Protein AF-A0A372RBM6-F1 (afdb_monomer)

pLDDT: mean 80.66, std 21.04, range [30.66, 98.31]

Radius of gyration: 21.5 Å; Cα contacts (8 Å, |Δi|>4): 228; chains: 1; bounding box: 54×56×63 Å

Sequence (285 aa):
MRPYILNCPTPSILSSFLPQLLKYMDEKLSKEWNDLIKNGVHISTLEEASAFEQSSLDINSNEFEEIFNEKVLRDLTRAYVDLLEPIFGSGASKNDELKEYMLNYMPITEYLLKSLCHLMTCKDSVSCIRTTQLCVRILPNLIKREALREFVGKELLSSALQALHDGYHKESHPVIISLITDIYIDLRPISTIPFETFANLLNMDYGKLQKFEVDLSQASELKIRKNIVKKFLEGITGVSKGEWFKINITGEQKSTKRTLAGNYIKPKIGVLDVDDPTGLVDLFD

Structure (mmCIF, N/CA/C/O backbone):
data_AF-A0A372RBM6-F1
#
_entry.id   AF-A0A372RBM6-F1
#
loop_
_atom_site.group_PDB
_atom_site.id
_atom_site.type_symbol
_atom_site.label_atom_id
_atom_site.label_alt_id
_atom_site.label_comp_id
_atom_site.label_asym_id
_atom_site.label_entity_id
_atom_site.label_seq_id
_atom_site.pdbx_PDB_ins_code
_atom_site.Cartn_x
_atom_site.Cartn_y
_atom_site.Cartn_z
_atom_site.occupancy
_atom_site.B_iso_or_equiv
_atom_site.auth_seq_id
_atom_site.auth_comp_id
_atom_site.auth_asym_id
_atom_site.auth_atom_id
_atom_site.pdbx_PDB_model_num
ATOM 1 N N . MET A 1 1 ? 10.593 2.717 -19.828 1.00 82.88 1 MET A N 1
ATOM 2 C CA . MET A 1 1 ? 9.858 1.613 -19.162 1.00 82.88 1 MET A CA 1
ATOM 3 C C . MET A 1 1 ? 8.347 1.758 -19.285 1.00 82.88 1 MET A C 1
ATOM 5 O O . MET A 1 1 ? 7.735 0.890 -19.887 1.00 82.88 1 MET A O 1
ATOM 9 N N . ARG A 1 2 ? 7.739 2.854 -18.808 1.00 86.75 2 ARG A N 1
ATOM 10 C CA . ARG A 1 2 ? 6.276 3.054 -18.857 1.00 86.75 2 ARG A CA 1
ATOM 11 C C . ARG A 1 2 ? 5.621 2.786 -20.232 1.00 86.75 2 ARG A C 1
ATOM 13 O O . ARG A 1 2 ? 4.684 1.997 -20.259 1.00 86.75 2 ARG A O 1
ATOM 20 N N . PRO A 1 3 ? 6.117 3.305 -21.377 1.00 88.38 3 PRO A N 1
ATOM 21 C CA . PRO A 1 3 ? 5.512 2.993 -22.679 1.00 88.38 3 PRO A CA 1
ATOM 22 C C . PRO A 1 3 ? 5.637 1.522 -23.091 1.00 88.38 3 PRO A C 1
ATOM 24 O O . PRO A 1 3 ? 4.771 1.026 -23.799 1.00 88.38 3 PRO A O 1
ATOM 27 N N . TYR A 1 4 ? 6.697 0.835 -22.656 1.00 88.31 4 TYR A N 1
ATOM 28 C CA . TYR A 1 4 ? 6.924 -0.579 -22.959 1.00 88.31 4 TYR A CA 1
ATOM 29 C C . TYR A 1 4 ? 5.935 -1.478 -22.207 1.00 88.31 4 TYR A C 1
ATOM 31 O O . TYR A 1 4 ? 5.384 -2.399 -22.792 1.00 88.31 4 TYR A O 1
ATOM 39 N N . ILE A 1 5 ? 5.668 -1.167 -20.934 1.00 89.62 5 ILE A N 1
ATOM 40 C CA . ILE A 1 5 ? 4.703 -1.907 -20.109 1.00 89.62 5 ILE A CA 1
ATOM 41 C C . ILE A 1 5 ? 3.268 -1.637 -20.582 1.00 89.62 5 ILE A C 1
ATOM 43 O O . ILE A 1 5 ? 2.517 -2.576 -20.815 1.00 89.62 5 ILE A O 1
ATOM 47 N N . LEU A 1 6 ? 2.898 -0.365 -20.773 1.00 88.44 6 LEU A N 1
ATOM 48 C CA . LEU A 1 6 ? 1.514 0.016 -21.088 1.00 88.44 6 LEU A CA 1
ATOM 49 C C . LEU A 1 6 ? 1.081 -0.303 -22.523 1.00 88.44 6 LEU A C 1
ATOM 51 O O . LEU A 1 6 ? -0.109 -0.428 -22.773 1.00 88.44 6 LEU A O 1
ATOM 55 N N . ASN A 1 7 ? 2.021 -0.414 -23.464 1.00 87.69 7 ASN A N 1
ATOM 56 C CA . ASN A 1 7 ? 1.717 -0.763 -24.857 1.00 87.69 7 ASN A CA 1
ATOM 57 C C . ASN A 1 7 ? 2.193 -2.179 -25.210 1.00 87.69 7 ASN A C 1
ATOM 59 O O . ASN A 1 7 ? 2.421 -2.478 -26.383 1.00 87.69 7 ASN A O 1
ATOM 63 N N . CYS A 1 8 ? 2.396 -3.040 -24.207 1.00 85.38 8 CYS A N 1
ATOM 64 C CA . CYS A 1 8 ? 2.789 -4.420 -24.444 1.00 85.38 8 CYS A CA 1
ATOM 65 C C . CYS A 1 8 ? 1.625 -5.174 -25.113 1.00 85.38 8 CYS A C 1
ATOM 67 O O . CYS A 1 8 ? 0.537 -5.211 -24.541 1.00 85.38 8 CYS A O 1
ATOM 69 N N . PRO A 1 9 ? 1.819 -5.787 -26.296 1.00 84.50 9 PRO A N 1
ATOM 70 C CA . PRO A 1 9 ? 0.735 -6.454 -27.019 1.00 84.50 9 PRO A CA 1
ATOM 71 C C . PRO A 1 9 ? 0.237 -7.723 -26.318 1.00 84.50 9 PRO A C 1
ATOM 73 O O . PRO A 1 9 ? -0.868 -8.177 -26.593 1.00 84.50 9 PRO A O 1
ATOM 76 N N . THR A 1 10 ? 1.048 -8.324 -25.442 1.00 88.19 10 THR A N 1
ATOM 77 C CA . THR A 1 10 ? 0.653 -9.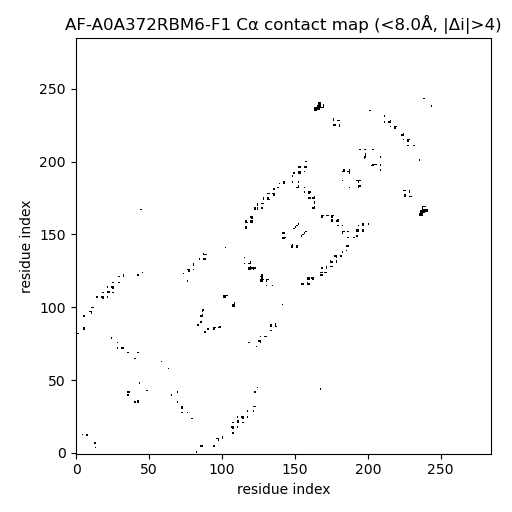489 -24.644 1.00 88.19 10 THR A CA 1
ATOM 78 C C . THR A 1 10 ? 1.354 -9.443 -23.285 1.00 88.19 10 THR A C 1
ATOM 80 O O . THR A 1 10 ? 2.588 -9.488 -23.249 1.00 88.19 10 THR A O 1
ATOM 83 N N . PRO A 1 11 ? 0.615 -9.408 -22.159 1.00 89.69 11 PRO A N 1
ATOM 84 C CA . PRO A 1 11 ? 1.209 -9.299 -20.823 1.00 89.69 11 PRO A CA 1
ATOM 85 C C . PRO A 1 11 ? 2.219 -10.401 -20.463 1.00 89.69 11 PRO A C 1
ATOM 87 O O . PRO A 1 11 ? 3.139 -10.159 -19.685 1.00 89.69 11 PRO A O 1
ATOM 90 N N . SER A 1 12 ? 2.116 -11.591 -21.067 1.00 90.06 12 SER A N 1
ATOM 91 C CA . SER A 1 12 ? 3.038 -12.713 -20.834 1.00 90.06 12 SER A CA 1
ATOM 92 C C . SER A 1 12 ? 4.495 -12.413 -21.202 1.00 90.06 12 SER A C 1
ATOM 94 O O . SER A 1 12 ? 5.406 -12.970 -20.588 1.00 90.06 12 SER A O 1
ATOM 96 N N . ILE A 1 13 ? 4.742 -11.483 -22.131 1.00 90.62 13 ILE A N 1
ATOM 97 C CA . ILE A 1 13 ? 6.097 -11.023 -22.487 1.00 90.62 13 ILE A CA 1
ATOM 98 C C . ILE A 1 13 ? 6.775 -10.359 -21.279 1.00 90.62 13 ILE A C 1
ATOM 100 O O . ILE A 1 13 ? 7.995 -10.393 -21.139 1.00 90.62 13 ILE A O 1
ATOM 104 N N . LEU A 1 14 ? 5.983 -9.799 -20.363 1.00 91.88 14 LEU A N 1
ATOM 105 C CA . LEU A 1 14 ? 6.473 -9.137 -19.163 1.00 91.88 14 LEU A CA 1
ATOM 106 C C . LEU A 1 14 ? 6.788 -10.115 -18.017 1.00 91.88 14 LEU A C 1
ATOM 108 O O . LEU A 1 14 ? 7.305 -9.677 -16.991 1.00 91.88 14 LEU A O 1
ATOM 112 N N . SER A 1 15 ? 6.518 -11.418 -18.175 1.00 91.44 15 SER A N 1
ATOM 113 C CA . SER A 1 15 ? 6.712 -12.459 -17.144 1.00 91.44 15 SER A CA 1
ATOM 114 C C . SER A 1 15 ? 8.122 -12.522 -16.557 1.00 91.44 15 SER A C 1
ATOM 116 O O . SER A 1 15 ? 8.267 -12.792 -15.369 1.00 91.44 15 SER A O 1
ATOM 118 N N . SER A 1 16 ? 9.155 -12.273 -17.364 1.00 90.00 16 SER A N 1
ATOM 119 C CA . SER A 1 16 ? 10.556 -12.287 -16.928 1.00 90.00 16 SER A CA 1
ATOM 120 C C . SER A 1 16 ? 11.058 -10.911 -16.489 1.00 90.00 16 SER A C 1
ATOM 122 O O . SER A 1 16 ? 11.958 -10.817 -15.658 1.00 90.00 16 SER A O 1
ATOM 124 N N . PHE A 1 17 ? 10.472 -9.842 -17.030 1.00 92.81 17 PHE A N 1
ATOM 125 C CA . PHE A 1 17 ? 10.921 -8.470 -16.810 1.00 92.81 17 PHE A CA 1
ATOM 126 C C . PHE A 1 17 ? 10.267 -7.816 -15.587 1.00 92.81 17 PHE A C 1
ATOM 128 O O . PHE A 1 17 ? 10.968 -7.254 -14.747 1.00 92.81 17 PHE A O 1
ATOM 135 N N . LEU A 1 18 ? 8.935 -7.884 -15.466 1.00 94.25 18 LEU A N 1
ATOM 136 C CA . LEU A 1 18 ? 8.200 -7.188 -14.404 1.00 94.25 18 LEU A CA 1
ATOM 137 C C . LEU A 1 18 ? 8.574 -7.660 -12.994 1.00 94.25 18 LEU A C 1
ATOM 139 O O . LEU A 1 18 ? 8.816 -6.782 -12.171 1.00 94.25 18 LEU A O 1
ATOM 143 N N . PRO A 1 19 ? 8.685 -8.971 -12.688 1.00 96.19 19 PRO A N 1
ATOM 144 C CA . PRO A 1 19 ? 9.119 -9.408 -11.360 1.00 96.19 19 PRO A CA 1
ATOM 145 C C . PRO A 1 19 ? 10.464 -8.807 -10.956 1.00 96.19 19 PRO A C 1
ATOM 147 O O . PRO A 1 19 ? 10.603 -8.291 -9.854 1.00 96.19 19 PRO A O 1
ATOM 150 N N . GLN A 1 20 ? 11.438 -8.821 -11.871 1.00 96.31 20 GLN A N 1
ATOM 151 C CA . GLN A 1 20 ? 12.784 -8.308 -11.610 1.00 96.31 20 GLN A CA 1
ATOM 152 C C . GLN A 1 20 ? 12.775 -6.794 -11.405 1.00 96.31 20 GLN A C 1
ATOM 154 O O . GLN A 1 20 ? 13.435 -6.292 -10.499 1.00 96.31 20 GLN A O 1
ATOM 159 N N . LEU A 1 21 ? 11.996 -6.067 -12.213 1.00 95.69 21 LEU A N 1
ATOM 160 C CA . LEU A 1 21 ? 11.839 -4.625 -12.060 1.00 95.69 21 LEU A CA 1
ATOM 161 C C . LEU A 1 21 ? 11.192 -4.272 -10.716 1.00 95.69 21 LEU A C 1
ATOM 163 O O . LEU A 1 21 ? 11.727 -3.434 -9.999 1.00 95.69 21 LEU A O 1
ATOM 167 N N . LEU A 1 22 ? 10.061 -4.897 -10.378 1.00 97.00 22 LEU A N 1
ATOM 168 C CA . LEU A 1 22 ? 9.335 -4.625 -9.134 1.00 97.00 22 LEU A CA 1
ATOM 169 C C . LEU A 1 22 ? 10.192 -4.970 -7.914 1.00 97.00 22 LEU A C 1
ATOM 171 O O . LEU A 1 22 ? 10.304 -4.153 -7.007 1.00 97.00 22 LEU A O 1
ATOM 175 N N . LYS A 1 23 ? 10.866 -6.128 -7.937 1.00 97.12 23 LYS A N 1
ATOM 176 C CA . LYS A 1 23 ? 11.815 -6.538 -6.898 1.00 97.12 23 LYS A CA 1
ATOM 177 C C . LYS A 1 23 ? 12.936 -5.518 -6.719 1.00 97.12 23 LYS A C 1
ATOM 179 O O . LYS A 1 23 ? 13.169 -5.053 -5.610 1.00 97.12 23 LYS A O 1
ATOM 184 N N . TYR A 1 24 ? 13.613 -5.151 -7.807 1.00 97.50 24 TYR A N 1
ATOM 185 C CA . TYR A 1 24 ? 14.721 -4.202 -7.752 1.00 97.50 24 TYR A CA 1
ATOM 186 C C . TYR A 1 24 ? 14.273 -2.840 -7.215 1.00 97.50 24 TYR A C 1
ATOM 188 O O . TYR A 1 24 ? 14.954 -2.255 -6.375 1.00 97.50 24 TYR A O 1
ATOM 196 N N . MET A 1 25 ? 13.128 -2.337 -7.686 1.00 97.50 25 MET A N 1
ATOM 197 C CA . MET A 1 25 ? 12.585 -1.058 -7.232 1.00 97.50 25 MET A CA 1
ATOM 198 C C . MET A 1 25 ? 12.199 -1.102 -5.752 1.00 97.50 25 MET A C 1
ATOM 200 O O . MET A 1 25 ? 12.532 -0.167 -5.029 1.00 97.50 25 MET A O 1
ATOM 204 N N . ASP A 1 26 ? 11.559 -2.182 -5.297 1.00 96.62 26 ASP A N 1
ATOM 205 C CA . ASP A 1 26 ? 11.226 -2.401 -3.887 1.00 96.62 26 ASP A CA 1
ATOM 206 C C . ASP A 1 26 ? 12.474 -2.374 -3.000 1.00 96.62 26 ASP A C 1
ATOM 208 O O . ASP A 1 26 ? 12.567 -1.578 -2.065 1.00 96.62 26 ASP A O 1
ATOM 212 N N . GLU A 1 27 ? 13.463 -3.209 -3.329 1.00 96.88 27 GLU A N 1
ATOM 213 C CA . GLU A 1 27 ? 14.700 -3.354 -2.563 1.00 96.88 27 GLU A CA 1
ATOM 214 C C . GLU A 1 27 ? 15.504 -2.051 -2.549 1.00 96.88 27 GLU A C 1
ATOM 216 O O . GLU A 1 27 ? 15.976 -1.624 -1.494 1.00 96.88 27 GLU A O 1
ATOM 221 N N . LYS A 1 28 ? 15.627 -1.384 -3.705 1.00 97.00 28 LYS A N 1
ATOM 222 C CA . LYS A 1 28 ? 16.357 -0.120 -3.827 1.00 97.00 28 LYS A CA 1
ATOM 223 C C . LYS A 1 28 ? 15.682 0.982 -3.019 1.00 97.00 28 LYS A C 1
ATOM 225 O O . LYS A 1 28 ? 16.351 1.606 -2.205 1.00 97.00 28 LYS A O 1
ATOM 230 N N . LEU A 1 29 ? 14.385 1.222 -3.216 1.00 96.50 29 LEU A N 1
ATOM 231 C CA . LEU A 1 29 ? 13.681 2.294 -2.507 1.00 96.50 29 LEU A CA 1
ATOM 232 C C . LEU A 1 29 ? 13.671 2.046 -1.000 1.00 96.50 29 LEU A C 1
ATOM 234 O O . LEU A 1 29 ? 13.975 2.959 -0.238 1.00 96.50 29 LEU A O 1
ATOM 238 N N . SER A 1 30 ? 13.388 0.815 -0.572 1.00 94.62 30 SER A N 1
ATOM 239 C CA . SER A 1 30 ? 13.378 0.455 0.848 1.00 94.62 30 SER A CA 1
ATOM 240 C C . SER A 1 30 ? 14.745 0.674 1.486 1.00 94.62 30 SER A C 1
ATOM 242 O O . SER A 1 30 ? 14.837 1.242 2.572 1.00 94.62 30 SER A O 1
ATOM 244 N N . LYS A 1 31 ? 15.822 0.268 0.802 1.00 95.25 31 LYS A N 1
ATOM 245 C CA . LYS A 1 31 ? 17.187 0.481 1.281 1.00 95.25 31 LYS A CA 1
ATOM 246 C C . LYS A 1 31 ? 17.512 1.968 1.421 1.00 95.25 31 LYS A C 1
ATOM 248 O O . LYS A 1 31 ? 17.908 2.385 2.500 1.00 95.25 31 LYS A O 1
ATOM 253 N N . GLU A 1 32 ? 17.315 2.759 0.370 1.00 93.94 32 GLU A N 1
ATOM 254 C CA . GLU A 1 32 ? 17.678 4.183 0.385 1.00 93.94 32 GLU A CA 1
ATOM 255 C C . GLU A 1 32 ? 16.854 4.973 1.415 1.00 93.94 32 GLU A C 1
ATOM 257 O O . GLU A 1 32 ? 17.407 5.790 2.146 1.00 93.94 32 GLU A O 1
ATOM 262 N N . TRP A 1 33 ? 15.552 4.688 1.551 1.00 93.06 33 TRP A N 1
ATOM 263 C CA . TRP A 1 33 ? 14.727 5.308 2.595 1.00 93.06 33 TRP A CA 1
ATOM 264 C C . TRP A 1 33 ? 15.200 4.928 4.002 1.00 93.06 33 TRP A C 1
ATOM 266 O O . TRP A 1 33 ? 15.271 5.792 4.875 1.00 93.06 33 TRP A O 1
ATOM 276 N N . ASN A 1 34 ? 15.5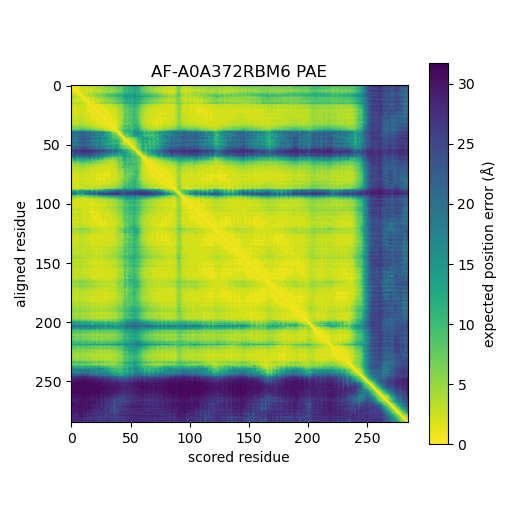58 3.661 4.226 1.00 90.69 34 ASN A N 1
ATOM 277 C CA . ASN A 1 34 ? 16.100 3.213 5.507 1.00 90.69 34 ASN A CA 1
ATOM 278 C C . ASN A 1 34 ? 17.459 3.851 5.814 1.00 90.69 34 ASN A C 1
ATOM 280 O O . ASN A 1 34 ? 17.702 4.221 6.961 1.00 90.69 34 ASN A O 1
ATOM 284 N N . ASP A 1 35 ? 18.325 4.000 4.813 1.00 89.12 35 ASP A N 1
ATOM 285 C CA . ASP A 1 35 ? 19.635 4.628 4.967 1.00 89.12 35 ASP A CA 1
ATOM 286 C C . ASP A 1 35 ? 19.482 6.120 5.316 1.00 89.12 35 ASP A C 1
ATOM 288 O O . ASP A 1 35 ? 20.125 6.586 6.257 1.00 89.12 35 ASP A O 1
ATOM 292 N N . LEU A 1 36 ? 18.555 6.851 4.677 1.00 85.12 36 LEU A N 1
ATOM 293 C CA . LEU A 1 36 ? 18.231 8.234 5.064 1.00 85.12 36 LEU A CA 1
ATOM 294 C C . LEU A 1 36 ? 17.731 8.328 6.514 1.00 85.12 36 LEU A C 1
ATOM 296 O O . LEU A 1 36 ? 18.195 9.178 7.275 1.00 85.12 36 LEU A O 1
ATOM 300 N N . ILE A 1 37 ? 16.822 7.435 6.925 1.00 82.75 37 ILE A N 1
ATOM 301 C CA . ILE A 1 37 ? 16.292 7.413 8.298 1.00 82.75 37 ILE A CA 1
ATOM 302 C C . ILE A 1 37 ? 17.411 7.125 9.312 1.00 82.75 37 ILE A C 1
ATOM 304 O O . ILE A 1 37 ? 17.505 7.811 10.331 1.00 82.75 37 ILE A O 1
ATOM 308 N N . LYS A 1 38 ? 18.269 6.130 9.044 1.00 81.56 38 LYS A N 1
ATOM 309 C CA . LYS A 1 38 ? 19.376 5.729 9.934 1.00 81.56 38 LYS A CA 1
ATOM 310 C C . LYS A 1 38 ? 20.446 6.803 10.065 1.00 81.56 38 LYS A C 1
ATOM 312 O O . LYS A 1 38 ? 20.959 7.014 11.160 1.00 81.56 38 LYS A O 1
ATOM 317 N N . ASN A 1 39 ? 20.752 7.490 8.971 1.00 77.12 39 ASN A N 1
ATOM 318 C CA . ASN A 1 39 ? 21.744 8.559 8.955 1.00 77.12 39 ASN A CA 1
ATOM 319 C C . ASN A 1 39 ? 21.249 9.831 9.663 1.00 77.12 39 ASN A C 1
ATOM 321 O O . ASN A 1 39 ? 22.009 10.784 9.804 1.00 77.12 39 ASN A O 1
ATOM 325 N N . GLY A 1 40 ? 19.997 9.845 10.142 1.00 63.09 40 GLY A N 1
ATOM 326 C CA . GLY A 1 40 ? 19.414 10.996 10.824 1.00 63.09 40 GLY A CA 1
ATOM 327 C C . GLY A 1 40 ? 19.221 12.188 9.895 1.00 63.09 40 GLY A C 1
ATOM 328 O O . GLY A 1 40 ? 19.091 13.307 10.393 1.00 63.09 40 GLY A O 1
ATOM 329 N N . VAL A 1 41 ? 19.200 11.933 8.579 1.00 60.38 41 VAL A N 1
ATOM 330 C CA . VAL A 1 41 ? 19.000 12.951 7.551 1.00 60.38 41 VAL A CA 1
ATOM 331 C C . VAL A 1 41 ? 17.725 13.703 7.872 1.00 60.38 41 VAL A C 1
ATOM 333 O O . VAL A 1 41 ? 16.721 13.095 8.273 1.00 60.38 41 VAL A O 1
ATOM 336 N N . HIS A 1 42 ? 17.764 15.027 7.752 1.00 64.56 42 HIS A N 1
ATOM 337 C CA . HIS A 1 42 ? 16.581 15.844 7.981 1.00 64.56 42 HIS A CA 1
ATOM 338 C C . HIS A 1 42 ? 15.566 15.568 6.871 1.00 64.56 42 HIS A C 1
ATOM 340 O O . HIS A 1 42 ? 15.527 16.265 5.867 1.00 64.56 42 HIS A O 1
ATOM 346 N N . ILE A 1 43 ? 14.745 14.529 7.057 1.00 61.78 43 ILE A N 1
ATOM 347 C CA . ILE A 1 43 ? 13.659 14.201 6.142 1.00 61.78 43 ILE A CA 1
ATOM 348 C C . ILE A 1 43 ? 12.685 15.362 6.182 1.00 61.78 43 ILE A C 1
ATOM 350 O O . ILE A 1 43 ? 11.890 15.494 7.121 1.00 61.78 43 ILE A O 1
ATOM 354 N N . SER A 1 44 ? 12.765 16.178 5.143 1.00 62.84 44 SER A N 1
ATOM 355 C CA . SER A 1 44 ? 11.995 17.396 5.051 1.00 62.84 44 SER A CA 1
ATOM 356 C C . SER A 1 44 ? 10.515 17.035 4.949 1.00 62.84 44 SER A C 1
ATOM 358 O O . SER A 1 44 ? 10.084 16.181 4.161 1.00 62.84 44 SER A O 1
ATOM 360 N N . THR A 1 45 ? 9.691 17.671 5.769 1.00 62.84 45 THR A N 1
ATOM 361 C CA . THR A 1 45 ? 8.264 17.772 5.470 1.00 62.84 45 THR A CA 1
ATOM 362 C C . THR A 1 45 ? 8.075 18.604 4.198 1.00 62.84 45 THR A C 1
ATOM 364 O O . THR A 1 45 ? 8.973 19.328 3.765 1.00 62.84 45 THR A O 1
ATOM 367 N N . LEU A 1 46 ? 6.907 18.500 3.559 1.00 56.00 46 LEU A N 1
ATOM 368 C CA . LEU A 1 46 ? 6.625 19.239 2.321 1.00 56.00 46 LEU A CA 1
ATOM 369 C C . LEU A 1 46 ? 6.808 20.761 2.501 1.00 56.00 46 LEU A C 1
ATOM 371 O O . LEU A 1 46 ? 7.285 21.442 1.595 1.00 56.00 46 LEU A O 1
ATOM 375 N N . GLU A 1 47 ? 6.479 21.267 3.690 1.00 57.62 47 GLU A N 1
ATOM 376 C CA . GLU A 1 47 ? 6.657 22.665 4.087 1.00 57.62 47 GLU A CA 1
ATOM 377 C C . GLU A 1 47 ? 8.146 23.038 4.199 1.00 57.62 47 GLU A C 1
ATOM 379 O O . GLU A 1 47 ? 8.574 24.034 3.613 1.00 57.62 47 GLU A O 1
ATOM 384 N N . GLU A 1 48 ? 8.954 22.208 4.868 1.00 63.12 48 GLU A N 1
ATOM 385 C CA . GLU A 1 48 ? 10.398 22.427 5.049 1.00 63.12 48 GLU A CA 1
ATOM 386 C C . GLU A 1 48 ? 11.156 22.402 3.713 1.00 63.12 48 GLU A C 1
ATOM 388 O O . GLU A 1 48 ? 11.969 23.290 3.456 1.00 63.12 48 GLU A O 1
ATOM 393 N N . ALA A 1 49 ? 10.824 21.466 2.817 1.00 59.03 49 ALA A N 1
ATOM 394 C CA . ALA A 1 49 ? 11.441 21.377 1.492 1.00 59.03 49 ALA A CA 1
ATOM 395 C C . ALA A 1 49 ? 11.181 22.638 0.644 1.00 59.03 49 ALA A C 1
ATOM 397 O O . ALA A 1 49 ? 12.076 23.127 -0.046 1.00 59.03 49 ALA A O 1
ATOM 398 N N . SER A 1 50 ? 9.966 23.195 0.722 1.00 54.72 50 SER A N 1
ATOM 399 C CA . SER A 1 50 ? 9.588 24.406 -0.021 1.00 54.72 50 SER A CA 1
ATOM 400 C C . SER A 1 50 ? 10.259 25.682 0.504 1.00 54.72 50 SER A C 1
ATOM 402 O O . SER A 1 50 ? 10.562 26.587 -0.274 1.00 54.72 50 SER A O 1
ATOM 404 N N . ALA A 1 51 ? 10.531 25.749 1.811 1.00 59.59 51 ALA A N 1
ATOM 405 C CA . ALA A 1 51 ? 11.257 26.856 2.426 1.00 59.59 51 ALA A CA 1
ATOM 406 C C . ALA A 1 51 ? 12.758 26.809 2.088 1.00 59.59 51 ALA A C 1
ATOM 408 O O . ALA A 1 51 ? 13.370 27.852 1.858 1.00 59.59 51 ALA A O 1
ATOM 409 N N . PHE A 1 52 ? 13.332 25.605 1.994 1.00 58.09 52 PHE A N 1
ATOM 410 C CA . PHE A 1 52 ? 14.752 25.392 1.696 1.00 58.09 52 PHE A CA 1
ATOM 411 C C . PHE A 1 52 ? 15.158 25.829 0.282 1.00 58.09 52 PHE A C 1
ATOM 413 O O . PHE A 1 52 ? 16.250 26.363 0.088 1.00 58.09 52 PHE A O 1
ATOM 420 N N . GLU A 1 53 ? 14.274 25.666 -0.710 1.00 56.69 53 GLU A N 1
ATOM 421 C CA . GLU A 1 53 ? 14.526 26.124 -2.087 1.00 56.69 53 GLU A CA 1
ATOM 422 C C . GLU A 1 53 ? 14.691 27.653 -2.189 1.00 56.69 53 GLU A C 1
ATOM 424 O O . GLU A 1 53 ? 15.289 28.144 -3.144 1.00 56.69 53 GLU A O 1
ATOM 429 N N . GLN A 1 54 ? 14.206 28.415 -1.201 1.00 57.12 54 GLN A N 1
ATOM 430 C CA . GLN A 1 54 ? 14.274 29.880 -1.190 1.00 57.12 54 GLN A CA 1
ATOM 431 C C . GLN A 1 54 ? 15.502 30.438 -0.448 1.00 57.12 54 GLN A C 1
ATOM 433 O O . GLN A 1 54 ? 15.833 31.609 -0.633 1.00 57.12 54 GLN A O 1
ATOM 438 N N . SER A 1 55 ? 16.197 29.635 0.367 1.00 57.88 55 SER A N 1
ATOM 439 C CA . SER A 1 55 ? 17.296 30.084 1.244 1.00 57.88 55 SER A CA 1
ATOM 440 C C . SER A 1 55 ? 18.690 29.612 0.804 1.00 57.88 55 SER A C 1
ATOM 442 O O . SER A 1 55 ? 19.605 29.536 1.621 1.00 57.88 55 SER A O 1
ATOM 444 N N . SER A 1 56 ? 18.873 29.292 -0.478 1.00 55.66 56 SER A N 1
ATOM 445 C CA . SER A 1 56 ? 20.009 28.532 -1.032 1.00 55.66 56 SER A CA 1
ATOM 446 C C . SER A 1 56 ? 21.391 29.221 -1.035 1.00 55.66 56 SER A C 1
ATOM 448 O O . SER A 1 56 ? 22.220 28.884 -1.879 1.00 55.66 56 SER A O 1
ATOM 450 N N . LEU A 1 57 ? 21.656 30.211 -0.176 1.00 55.00 57 LEU A N 1
ATOM 451 C CA . LEU A 1 57 ? 22.879 31.024 -0.255 1.00 55.00 57 LEU A CA 1
ATOM 452 C C . LEU A 1 57 ? 24.023 30.588 0.679 1.00 55.00 57 LEU A C 1
ATOM 454 O O . LEU A 1 57 ? 25.157 30.935 0.373 1.00 55.00 57 LEU A O 1
ATOM 458 N N . ASP A 1 58 ? 23.777 29.777 1.718 1.00 56.38 58 ASP A N 1
ATOM 459 C CA . ASP A 1 58 ? 24.799 29.430 2.734 1.00 56.38 58 ASP A CA 1
ATOM 460 C C . ASP A 1 58 ? 24.838 27.929 3.121 1.00 56.38 58 ASP A C 1
ATOM 462 O O . ASP A 1 58 ? 25.143 27.576 4.259 1.00 56.38 58 ASP A O 1
ATOM 466 N N . ILE A 1 59 ? 24.518 27.016 2.197 1.00 61.72 59 ILE A N 1
ATOM 467 C CA . ILE A 1 59 ? 24.539 25.564 2.471 1.00 61.72 59 ILE A CA 1
ATOM 468 C C . ILE A 1 59 ? 25.948 25.010 2.194 1.00 61.72 59 ILE A C 1
ATOM 470 O O . ILE A 1 59 ? 26.515 25.251 1.126 1.00 61.72 59 ILE A O 1
ATOM 474 N N . ASN A 1 60 ? 26.530 24.261 3.138 1.00 66.69 60 ASN A N 1
ATOM 475 C CA . ASN A 1 60 ? 27.801 23.566 2.896 1.00 66.69 60 ASN A CA 1
ATOM 476 C C . ASN A 1 60 ? 27.614 22.398 1.899 1.00 66.69 60 ASN A C 1
ATOM 478 O O . ASN A 1 60 ? 26.509 21.896 1.703 1.00 66.69 60 ASN A O 1
ATOM 482 N N . SER A 1 61 ? 28.689 21.950 1.241 1.00 69.94 61 SER A N 1
ATOM 483 C CA . SER A 1 61 ? 28.598 20.948 0.160 1.00 69.94 61 SER A CA 1
ATOM 484 C C . SER A 1 61 ? 27.922 19.639 0.577 1.00 69.94 61 SER A C 1
ATOM 486 O O . SER A 1 61 ? 27.271 19.008 -0.250 1.00 69.94 61 SER A O 1
ATOM 488 N N . ASN A 1 62 ? 28.059 19.251 1.847 1.00 69.81 62 ASN A N 1
ATOM 489 C CA . ASN A 1 62 ? 27.563 17.978 2.360 1.00 69.81 62 ASN A CA 1
ATOM 490 C C . ASN A 1 62 ? 26.055 18.037 2.653 1.00 69.81 62 ASN A C 1
ATOM 492 O O . ASN A 1 62 ? 25.330 17.119 2.283 1.00 69.81 62 ASN A O 1
ATOM 496 N N . GLU A 1 63 ? 25.565 19.129 3.246 1.00 69.88 63 GLU A N 1
ATOM 497 C CA . GLU A 1 63 ? 24.127 19.363 3.455 1.00 69.88 63 GLU A CA 1
ATOM 498 C C . GLU A 1 63 ? 23.381 19.493 2.120 1.00 69.88 63 GLU A C 1
ATOM 500 O O . GLU A 1 63 ? 22.273 18.983 1.963 1.00 69.88 63 GLU A O 1
ATOM 505 N N . PHE A 1 64 ? 24.006 20.126 1.122 1.00 75.69 64 PHE A N 1
ATOM 506 C CA . PHE A 1 64 ? 23.433 20.207 -0.221 1.00 75.69 64 PHE A CA 1
ATOM 507 C C . PHE A 1 64 ? 23.308 18.824 -0.875 1.00 75.69 64 PHE A C 1
ATOM 509 O O . PHE A 1 64 ? 22.282 18.526 -1.486 1.00 75.69 64 PHE A O 1
ATOM 516 N N . GLU A 1 65 ? 24.329 17.974 -0.744 1.00 78.69 65 GLU A N 1
ATOM 517 C CA . GLU A 1 65 ? 24.312 16.608 -1.274 1.00 78.69 65 GLU A CA 1
ATOM 518 C C . GLU A 1 65 ? 23.229 15.749 -0.603 1.00 78.69 65 GLU A C 1
ATOM 520 O O . GLU A 1 65 ? 22.513 15.017 -1.286 1.00 78.69 65 GLU A O 1
ATOM 525 N N . GLU A 1 66 ? 23.042 15.886 0.711 1.00 80.25 66 GLU A N 1
ATOM 526 C CA . GLU A 1 66 ? 21.989 15.203 1.470 1.00 80.25 66 GLU A CA 1
ATOM 527 C C . GLU A 1 66 ? 20.582 15.585 0.982 1.00 80.25 66 GLU A C 1
ATOM 529 O O . GLU A 1 66 ? 19.785 14.711 0.629 1.00 80.25 66 GLU A O 1
ATOM 534 N N . ILE A 1 67 ? 20.303 16.888 0.877 1.00 80.19 67 ILE A N 1
ATOM 535 C CA . ILE A 1 67 ? 19.016 17.411 0.394 1.00 80.19 67 ILE A CA 1
ATOM 536 C C . ILE A 1 67 ? 18.772 16.996 -1.060 1.00 80.19 67 ILE A C 1
ATOM 538 O O . ILE A 1 67 ? 17.659 16.617 -1.440 1.00 80.19 67 ILE A O 1
ATOM 542 N N . PHE A 1 68 ? 19.812 17.053 -1.893 1.00 83.31 68 PHE A N 1
ATOM 543 C CA . PHE A 1 68 ? 19.729 16.628 -3.284 1.00 83.31 68 PHE A CA 1
ATOM 544 C C . PHE A 1 68 ? 19.392 15.136 -3.393 1.00 83.31 68 PHE A C 1
ATOM 546 O O . PHE A 1 68 ? 18.481 14.767 -4.137 1.00 83.31 68 PHE A O 1
ATOM 553 N N . ASN A 1 69 ? 20.068 14.283 -2.619 1.00 86.31 69 ASN A N 1
ATOM 554 C CA . ASN A 1 69 ? 19.821 12.843 -2.597 1.00 86.31 69 ASN A CA 1
ATOM 555 C C . ASN A 1 69 ? 18.404 12.514 -2.107 1.00 86.31 69 ASN A C 1
ATOM 557 O O . ASN A 1 69 ? 17.726 11.684 -2.717 1.00 86.31 69 ASN A O 1
ATOM 561 N N . GLU A 1 70 ? 17.916 13.202 -1.069 1.00 87.88 70 GLU A N 1
ATOM 562 C CA . GLU A 1 70 ? 16.531 13.070 -0.607 1.00 87.88 70 GLU A CA 1
ATOM 563 C C . GLU A 1 70 ? 15.538 13.423 -1.727 1.00 87.88 70 GLU A C 1
ATOM 565 O O . GLU A 1 70 ? 14.604 12.664 -2.003 1.00 87.88 70 GLU A O 1
ATOM 570 N N . LYS A 1 71 ? 15.749 14.550 -2.418 1.00 87.75 71 LYS A N 1
ATOM 571 C CA . LYS A 1 71 ? 14.884 14.986 -3.522 1.00 87.75 71 LYS A CA 1
ATOM 572 C C . LYS A 1 71 ? 14.856 13.966 -4.659 1.00 87.75 71 LYS A C 1
ATOM 574 O O . LYS A 1 71 ? 13.775 13.586 -5.109 1.00 87.75 71 LYS A O 1
ATOM 579 N N . VAL A 1 72 ? 16.022 13.477 -5.081 1.00 91.50 72 VAL A N 1
ATOM 580 C CA . VAL A 1 72 ? 16.131 12.443 -6.121 1.00 91.50 72 VAL A CA 1
ATOM 581 C C . VAL A 1 72 ? 15.404 11.164 -5.700 1.00 91.50 72 VAL A C 1
ATOM 583 O O . VAL A 1 72 ? 14.697 10.566 -6.515 1.00 91.50 72 VAL A O 1
ATOM 586 N N . LEU A 1 73 ? 15.511 10.759 -4.430 1.00 93.88 73 LEU A N 1
ATOM 587 C CA . LEU A 1 73 ? 14.798 9.590 -3.918 1.00 93.88 73 LEU A CA 1
ATOM 588 C C . LEU A 1 73 ? 13.277 9.789 -3.935 1.00 93.88 73 LEU A C 1
ATOM 590 O O . LEU A 1 73 ? 12.545 8.881 -4.341 1.00 93.88 73 LEU A O 1
ATOM 594 N N . ARG A 1 74 ? 12.782 10.970 -3.546 1.00 93.50 74 ARG A N 1
ATOM 595 C CA . ARG A 1 74 ? 11.352 11.313 -3.631 1.00 93.50 74 ARG A CA 1
ATOM 596 C C . ARG A 1 74 ? 10.853 11.260 -5.067 1.00 93.50 74 ARG A C 1
ATOM 598 O O . ARG A 1 74 ? 9.818 10.650 -5.325 1.00 93.50 74 ARG A O 1
ATOM 605 N N . ASP A 1 75 ? 11.593 11.848 -6.001 1.00 94.38 75 ASP A N 1
ATOM 606 C CA . ASP A 1 75 ? 11.221 11.860 -7.415 1.00 94.38 75 ASP A CA 1
ATOM 607 C C . ASP A 1 75 ? 11.207 10.444 -8.004 1.00 94.38 75 ASP A C 1
ATOM 609 O O . ASP A 1 75 ? 10.265 10.083 -8.712 1.00 94.38 75 ASP A O 1
ATOM 613 N N . LEU A 1 76 ? 12.178 9.597 -7.644 1.00 96.31 76 LEU A N 1
ATOM 614 C CA . LEU A 1 76 ? 12.187 8.188 -8.039 1.00 96.31 76 LEU A CA 1
ATOM 615 C C . LEU A 1 76 ? 11.000 7.414 -7.444 1.00 96.31 76 LEU A C 1
ATOM 617 O O . LEU A 1 76 ? 10.350 6.646 -8.155 1.00 96.31 76 LEU A O 1
ATOM 621 N N . THR A 1 77 ? 10.696 7.638 -6.163 1.00 96.75 77 THR A N 1
ATOM 622 C CA . THR A 1 77 ? 9.554 7.019 -5.468 1.00 96.75 77 THR A CA 1
ATOM 623 C C . THR A 1 77 ? 8.244 7.386 -6.170 1.00 96.75 77 THR A C 1
ATOM 625 O O . THR A 1 77 ? 7.445 6.514 -6.515 1.00 96.75 77 THR A O 1
ATOM 628 N N . ARG A 1 78 ? 8.054 8.672 -6.482 1.00 96.12 78 ARG A N 1
ATOM 629 C CA . ARG A 1 78 ? 6.864 9.177 -7.179 1.00 96.12 78 ARG A CA 1
ATOM 630 C C . ARG A 1 78 ? 6.768 8.641 -8.602 1.00 96.12 78 ARG A C 1
ATOM 632 O O . ARG A 1 78 ? 5.696 8.189 -8.993 1.00 96.12 78 ARG A O 1
ATOM 639 N N . ALA A 1 79 ? 7.881 8.598 -9.336 1.00 95.75 79 ALA A N 1
ATOM 640 C CA . ALA A 1 79 ? 7.936 8.025 -10.679 1.00 95.75 79 ALA A CA 1
ATOM 641 C C . ALA A 1 79 ? 7.594 6.524 -10.692 1.00 95.75 79 ALA A C 1
ATOM 643 O O . ALA A 1 79 ? 7.017 6.024 -11.663 1.00 95.75 79 ALA A O 1
ATOM 644 N N . TYR A 1 80 ? 7.922 5.798 -9.619 1.00 96.44 80 TYR A N 1
ATOM 645 C CA . TYR A 1 80 ? 7.527 4.403 -9.462 1.00 96.44 80 TYR A CA 1
ATOM 646 C C . TYR A 1 80 ? 6.019 4.265 -9.216 1.00 96.44 80 TYR A C 1
ATOM 648 O O . TYR A 1 80 ? 5.362 3.467 -9.882 1.00 96.44 80 TYR A O 1
ATOM 656 N N . VAL A 1 81 ? 5.428 5.106 -8.364 1.00 95.50 81 VAL A N 1
ATOM 657 C CA . VAL A 1 81 ? 3.964 5.160 -8.192 1.00 95.50 81 VAL A CA 1
ATOM 658 C C . VAL A 1 81 ? 3.261 5.549 -9.505 1.00 95.50 81 VAL A C 1
ATOM 660 O O . VAL A 1 81 ? 2.277 4.918 -9.897 1.00 95.50 81 VAL A O 1
ATOM 663 N N . ASP A 1 82 ? 3.809 6.518 -10.247 1.00 93.31 82 ASP A N 1
ATOM 664 C CA . ASP A 1 82 ? 3.335 6.952 -11.572 1.00 93.31 82 ASP A CA 1
ATOM 665 C C . ASP A 1 82 ? 3.351 5.838 -12.627 1.00 93.31 82 ASP A C 1
ATOM 667 O O . ASP A 1 82 ? 2.621 5.907 -13.623 1.00 93.31 82 ASP A O 1
ATOM 671 N N . LEU A 1 83 ? 4.207 4.827 -12.458 1.00 93.31 83 LEU A N 1
ATOM 672 C CA . LEU A 1 83 ? 4.233 3.653 -13.323 1.00 93.31 83 LEU A CA 1
ATOM 673 C C . LEU A 1 83 ? 3.039 2.730 -13.052 1.00 93.31 83 LEU A C 1
ATOM 675 O O . LEU A 1 83 ? 2.500 2.153 -13.997 1.00 93.31 83 LEU A O 1
ATOM 679 N N . LEU A 1 84 ? 2.631 2.599 -11.787 1.00 93.38 84 LEU A N 1
ATOM 680 C CA . LEU A 1 84 ? 1.564 1.695 -11.351 1.00 93.38 84 LEU A CA 1
ATOM 681 C C . LEU A 1 84 ? 0.166 2.291 -11.571 1.00 93.38 84 LEU A C 1
ATOM 683 O O . LEU A 1 84 ? -0.777 1.568 -11.899 1.00 93.38 84 LEU A O 1
ATOM 687 N N . GLU A 1 85 ? 0.019 3.609 -11.435 1.00 90.88 85 GLU A N 1
ATOM 688 C CA . GLU A 1 85 ? -1.278 4.282 -11.552 1.00 90.88 85 GLU A CA 1
ATOM 689 C C . GLU A 1 85 ? -2.035 4.026 -12.865 1.00 90.88 85 GLU A C 1
ATOM 691 O O . GLU A 1 85 ? -3.235 3.778 -12.798 1.00 90.88 85 GLU A O 1
ATOM 696 N N . PRO A 1 86 ? -1.419 4.038 -14.058 1.00 89.50 86 PRO A N 1
ATOM 697 C CA . PRO A 1 86 ? -2.147 3.775 -15.298 1.00 89.50 86 PRO A CA 1
ATOM 698 C C . PRO A 1 86 ? -2.633 2.328 -15.430 1.00 89.50 86 PRO A C 1
ATOM 700 O O . PRO A 1 86 ? -3.520 2.064 -16.236 1.00 89.50 86 PRO A O 1
ATOM 703 N N . ILE A 1 87 ? -2.039 1.393 -14.681 1.00 90.12 87 ILE A N 1
ATOM 704 C CA . ILE A 1 87 ? -2.391 -0.033 -14.705 1.00 90.12 87 ILE A CA 1
ATOM 705 C C . ILE A 1 87 ? -3.570 -0.298 -13.763 1.00 90.12 87 ILE A C 1
ATOM 707 O O . ILE A 1 87 ? -4.503 -1.017 -14.109 1.00 90.12 87 ILE A O 1
ATOM 711 N N . PHE A 1 88 ? -3.535 0.300 -12.571 1.00 89.00 88 PHE A N 1
ATOM 712 C CA . PHE A 1 88 ? -4.470 0.004 -11.481 1.00 89.00 88 PHE A CA 1
ATOM 713 C C . PHE A 1 88 ? -5.438 1.157 -11.146 1.00 89.00 88 PHE A C 1
ATOM 715 O O . PHE A 1 88 ? -6.282 1.030 -10.257 1.00 89.00 88 PHE A O 1
ATOM 722 N N . GLY A 1 89 ? -5.311 2.297 -11.823 1.00 77.38 89 GLY A N 1
ATOM 723 C CA . GLY A 1 89 ? -6.134 3.489 -11.638 1.00 77.38 89 GLY A CA 1
ATOM 724 C C . GLY A 1 89 ? -7.483 3.441 -12.356 1.00 77.38 89 GLY A C 1
ATOM 725 O O . GLY A 1 89 ? -7.819 2.497 -13.065 1.00 77.38 89 GLY A O 1
ATOM 726 N N . SER A 1 90 ? -8.273 4.498 -12.165 1.00 64.38 90 SER A N 1
ATOM 727 C CA . SER A 1 90 ? -9.607 4.636 -12.755 1.00 64.38 90 SER A CA 1
ATOM 728 C C . SER A 1 90 ? -9.514 5.259 -14.152 1.00 64.38 90 SER A C 1
ATOM 730 O O . SER A 1 90 ? -9.675 6.465 -14.316 1.00 64.38 90 SER A O 1
ATOM 732 N N . GLY A 1 91 ? -9.222 4.444 -15.163 1.00 55.28 91 GLY A N 1
ATOM 733 C CA . GLY A 1 91 ? -9.189 4.853 -16.567 1.00 55.28 91 GLY A CA 1
ATOM 734 C C . GLY A 1 91 ? -9.404 3.648 -17.482 1.00 55.28 91 GLY A C 1
ATOM 735 O O . GLY A 1 91 ? -8.986 2.555 -17.136 1.00 55.28 91 GLY A O 1
ATOM 736 N N . ALA A 1 92 ? -10.114 3.862 -18.596 1.00 50.44 92 ALA A N 1
ATOM 737 C CA . ALA A 1 92 ? -10.659 2.877 -19.542 1.00 50.44 92 ALA A CA 1
ATOM 738 C C . ALA A 1 92 ? -9.937 1.514 -19.663 1.00 50.44 92 ALA A C 1
ATOM 740 O O . ALA A 1 92 ? -8.712 1.458 -19.729 1.00 50.44 92 ALA A O 1
ATOM 741 N N . SER A 1 93 ? -10.757 0.471 -19.850 1.00 61.22 93 SER A N 1
ATOM 742 C CA . SER A 1 93 ? -10.531 -0.979 -20.062 1.00 61.22 93 SER A CA 1
ATOM 743 C C . SER A 1 93 ? -9.317 -1.481 -20.863 1.00 61.22 93 SER A C 1
ATOM 745 O O . SER A 1 93 ? -9.132 -2.687 -21.006 1.00 61.22 93 SER A O 1
ATOM 747 N N . LYS A 1 94 ? -8.466 -0.606 -21.403 1.00 68.50 94 LYS A N 1
ATOM 748 C CA . LYS A 1 94 ? -7.284 -0.985 -22.189 1.00 68.50 94 LYS A CA 1
ATOM 749 C C . LYS A 1 94 ? -6.255 -1.791 -21.397 1.00 68.50 94 LYS A C 1
ATOM 751 O O . LYS A 1 94 ? -5.558 -2.595 -21.999 1.00 68.50 94 LYS A O 1
ATOM 756 N N . ASN A 1 95 ? -6.168 -1.587 -20.082 1.00 81.56 95 ASN A N 1
ATOM 757 C CA . ASN A 1 95 ? -5.178 -2.259 -19.236 1.00 81.56 95 ASN A CA 1
ATOM 758 C C . ASN A 1 95 ? -5.777 -3.372 -18.367 1.00 81.56 95 ASN A C 1
ATOM 760 O O . ASN A 1 95 ? -5.059 -3.912 -17.530 1.00 81.56 95 ASN A O 1
ATOM 764 N N . ASP A 1 96 ? -7.051 -3.736 -18.553 1.00 87.06 96 ASP A N 1
ATOM 765 C CA . ASP A 1 96 ? -7.697 -4.768 -17.730 1.00 87.06 96 ASP A CA 1
ATOM 766 C C . ASP A 1 96 ? -6.988 -6.120 -17.873 1.00 87.06 96 ASP A C 1
ATOM 768 O O . ASP A 1 96 ? -6.746 -6.795 -16.877 1.00 87.06 96 ASP A O 1
ATOM 772 N N . GLU A 1 97 ? -6.559 -6.477 -19.088 1.00 89.44 97 GLU A N 1
ATOM 773 C CA . GLU A 1 97 ? -5.797 -7.707 -19.332 1.00 89.44 97 GLU A CA 1
ATOM 774 C C . GLU A 1 97 ? -4.442 -7.694 -18.609 1.00 89.44 97 GLU A C 1
ATOM 776 O O . GLU A 1 97 ? -4.073 -8.667 -17.953 1.00 89.44 97 GLU A O 1
ATOM 781 N N . LEU A 1 98 ? -3.717 -6.570 -18.668 1.00 91.81 98 LEU A N 1
ATOM 782 C CA . LEU A 1 98 ? -2.444 -6.402 -17.965 1.00 91.81 98 LEU A CA 1
ATOM 783 C C . LEU A 1 98 ? -2.637 -6.461 -16.447 1.00 91.81 98 LEU A C 1
ATOM 785 O O . LEU A 1 98 ? -1.889 -7.148 -15.757 1.00 91.81 98 LEU A O 1
ATOM 789 N N . LYS A 1 99 ? -3.649 -5.768 -15.925 1.00 91.69 99 LYS A N 1
ATOM 790 C CA . LYS A 1 99 ? -3.994 -5.761 -14.505 1.00 91.69 99 LYS A CA 1
ATOM 791 C C . LYS A 1 99 ? -4.325 -7.166 -14.008 1.00 91.69 99 LYS A C 1
ATOM 793 O O . LYS A 1 99 ? -3.756 -7.602 -13.010 1.00 91.69 99 LYS A O 1
ATOM 798 N N . GLU A 1 100 ? -5.219 -7.874 -14.694 1.00 92.19 100 GLU A N 1
ATOM 799 C CA . GLU A 1 100 ? -5.592 -9.242 -14.327 1.00 92.19 100 GLU A CA 1
ATOM 800 C C . GLU A 1 100 ? -4.389 -10.181 -14.408 1.00 92.19 100 GLU A C 1
ATOM 802 O O . GLU A 1 100 ? -4.166 -10.966 -13.489 1.00 92.19 100 GLU A O 1
ATOM 807 N N . TYR A 1 101 ? -3.558 -10.052 -15.444 1.00 94.06 101 TYR A N 1
ATOM 808 C CA . TYR A 1 101 ? -2.320 -10.815 -15.559 1.00 94.06 101 TYR A CA 1
ATOM 809 C C . TYR A 1 101 ? -1.373 -10.567 -14.375 1.00 94.06 101 TYR A C 1
ATOM 811 O O . TYR A 1 101 ? -0.919 -11.519 -13.740 1.00 94.06 101 TYR A O 1
ATOM 819 N N . MET A 1 102 ? -1.115 -9.301 -14.029 1.00 94.81 102 MET A N 1
ATOM 820 C CA . MET A 1 102 ? -0.231 -8.935 -12.916 1.00 94.81 102 MET A CA 1
ATOM 821 C C . MET A 1 102 ? -0.739 -9.433 -11.557 1.00 94.81 102 MET A C 1
ATOM 823 O O . MET A 1 102 ? 0.081 -9.715 -10.687 1.00 94.81 102 MET A O 1
ATOM 827 N N . LEU A 1 103 ? -2.059 -9.541 -11.367 1.00 94.00 103 LEU A N 1
ATOM 828 C CA . LEU A 1 103 ? -2.678 -10.046 -10.133 1.00 94.00 103 LEU A CA 1
ATOM 829 C C . LEU A 1 103 ? -2.846 -11.575 -10.097 1.00 94.00 103 LEU A C 1
ATOM 831 O O . LEU A 1 103 ? -3.133 -12.122 -9.036 1.00 94.00 103 LEU A O 1
ATOM 835 N N . ASN A 1 104 ? -2.728 -12.258 -11.239 1.00 94.19 104 ASN A N 1
ATOM 836 C CA . ASN A 1 104 ? -2.840 -13.719 -11.332 1.00 94.19 104 ASN A CA 1
ATOM 837 C C . ASN A 1 104 ? -1.475 -14.414 -11.405 1.00 94.19 104 ASN A C 1
ATOM 839 O O . ASN A 1 104 ? -1.376 -15.606 -11.120 1.00 94.19 104 ASN A O 1
ATOM 843 N N . TYR A 1 105 ? -0.421 -13.695 -11.791 1.00 95.38 105 TYR A N 1
ATOM 844 C CA . TYR A 1 105 ? 0.930 -14.232 -11.855 1.00 95.38 105 TYR A CA 1
ATOM 845 C C . TYR A 1 105 ? 1.709 -13.883 -10.581 1.00 95.38 105 TYR A C 1
ATOM 847 O O . TYR A 1 105 ? 2.272 -12.793 -10.464 1.00 95.38 105 TYR A O 1
ATOM 855 N N . MET A 1 106 ? 1.756 -14.834 -9.639 1.00 93.94 106 MET A N 1
ATOM 856 C CA . MET A 1 106 ? 2.323 -14.653 -8.292 1.00 93.94 106 MET A CA 1
ATOM 857 C C . MET A 1 106 ? 3.716 -14.004 -8.254 1.00 93.94 106 MET A C 1
ATOM 859 O O . MET A 1 106 ? 3.880 -13.078 -7.464 1.00 93.94 106 MET A O 1
ATOM 863 N N . PRO A 1 107 ? 4.684 -14.351 -9.131 1.00 95.31 107 PRO A N 1
ATOM 864 C CA . PRO A 1 107 ? 5.988 -13.683 -9.130 1.00 95.31 107 PRO A CA 1
ATOM 865 C C . PRO A 1 107 ? 5.926 -12.172 -9.400 1.00 95.31 107 PRO A C 1
ATOM 867 O O . PRO A 1 107 ? 6.836 -11.446 -9.020 1.00 95.31 107 PRO A O 1
ATOM 870 N N . ILE A 1 108 ? 4.883 -11.675 -10.073 1.00 96.38 108 ILE A N 1
ATOM 871 C CA . ILE A 1 108 ? 4.619 -10.232 -10.184 1.00 96.38 108 ILE A CA 1
ATOM 872 C C . ILE A 1 108 ? 3.842 -9.747 -8.963 1.00 96.38 108 ILE A C 1
ATOM 874 O O . ILE A 1 108 ? 4.197 -8.723 -8.381 1.00 96.38 108 ILE A O 1
ATOM 878 N N . THR A 1 109 ? 2.767 -10.456 -8.605 1.00 96.31 109 THR A N 1
ATOM 879 C CA . THR A 1 109 ? 1.838 -10.043 -7.549 1.00 96.31 109 THR A CA 1
ATOM 880 C C . THR A 1 109 ? 2.546 -9.856 -6.211 1.00 96.31 109 THR A C 1
ATOM 882 O O . THR A 1 109 ? 2.314 -8.854 -5.548 1.00 96.31 109 THR A O 1
ATOM 885 N N . GLU A 1 110 ? 3.442 -10.764 -5.835 1.00 95.12 110 GLU A N 1
ATOM 886 C CA . GLU A 1 110 ? 4.164 -10.720 -4.562 1.00 95.12 110 GLU A CA 1
ATOM 887 C C . GLU A 1 110 ? 5.003 -9.440 -4.421 1.00 95.12 110 GLU A C 1
ATOM 889 O O . GLU A 1 110 ? 4.795 -8.659 -3.491 1.00 95.12 110 GLU A O 1
ATOM 894 N N . TYR A 1 111 ? 5.888 -9.162 -5.386 1.00 96.38 111 TYR A N 1
ATOM 895 C CA . TYR A 1 111 ? 6.719 -7.954 -5.355 1.00 96.38 111 TYR A CA 1
ATOM 896 C C . TYR A 1 111 ? 5.902 -6.674 -5.511 1.00 96.38 111 TYR A C 1
ATOM 898 O O . TYR A 1 111 ? 6.224 -5.669 -4.880 1.00 96.38 111 TYR A O 1
ATOM 906 N N . LEU A 1 112 ? 4.828 -6.703 -6.307 1.00 97.12 112 LEU A N 1
ATOM 907 C CA . LEU A 1 112 ? 3.898 -5.581 -6.413 1.00 97.12 112 LEU A CA 1
ATOM 908 C C . LEU A 1 112 ? 3.282 -5.258 -5.050 1.00 97.12 112 LEU A C 1
ATOM 910 O O . LEU A 1 112 ? 3.315 -4.112 -4.615 1.00 97.12 112 LEU A O 1
ATOM 914 N N . LEU A 1 113 ? 2.706 -6.256 -4.385 1.00 97.50 113 LEU A N 1
ATOM 915 C CA . LEU A 1 113 ? 1.999 -6.072 -3.124 1.00 97.50 113 LEU A CA 1
ATOM 916 C C . LEU A 1 113 ? 2.948 -5.629 -2.005 1.00 97.50 113 LEU A C 1
ATOM 918 O O . LEU A 1 113 ? 2.628 -4.688 -1.277 1.00 97.50 113 LEU A O 1
ATOM 922 N N . LYS A 1 114 ? 4.147 -6.216 -1.940 1.00 96.69 114 LYS A N 1
ATOM 923 C CA . LYS A 1 114 ? 5.216 -5.781 -1.032 1.00 96.69 114 LYS A CA 1
ATOM 924 C C . LYS A 1 114 ? 5.627 -4.323 -1.280 1.00 96.69 114 LYS A C 1
ATOM 926 O O . LYS A 1 114 ? 5.650 -3.530 -0.339 1.00 96.69 114 LYS A O 1
ATOM 931 N N . SER A 1 115 ? 5.830 -3.942 -2.546 1.00 97.06 115 SER A N 1
ATOM 932 C CA . SER A 1 115 ? 6.104 -2.550 -2.932 1.00 97.06 115 SER A CA 1
ATOM 933 C C . SER A 1 115 ? 5.014 -1.590 -2.465 1.00 97.06 115 SER A C 1
ATOM 935 O O . SER A 1 115 ? 5.328 -0.516 -1.964 1.00 97.06 115 SER A O 1
ATOM 937 N N . LEU A 1 116 ? 3.734 -1.946 -2.611 1.00 97.56 116 LEU A N 1
ATOM 938 C CA . LEU A 1 116 ? 2.631 -1.079 -2.184 1.00 97.56 116 LEU A CA 1
ATOM 939 C C . LEU A 1 116 ? 2.632 -0.849 -0.666 1.00 97.56 116 LEU A C 1
ATOM 941 O O . LEU A 1 116 ? 2.382 0.274 -0.227 1.00 97.56 116 LEU A O 1
ATOM 945 N N . CYS A 1 117 ? 2.957 -1.871 0.129 1.00 98.06 117 CYS A N 1
ATOM 946 C CA . CYS A 1 117 ? 3.119 -1.723 1.574 1.00 98.06 117 CYS A CA 1
ATOM 947 C C . CYS A 1 117 ? 4.247 -0.740 1.917 1.00 98.06 117 CYS A C 1
ATOM 949 O O . CYS A 1 117 ? 4.012 0.228 2.639 1.00 98.06 117 CYS A O 1
ATOM 951 N N . HIS A 1 118 ? 5.438 -0.921 1.336 1.00 97.00 118 HIS A N 1
ATOM 952 C CA . HIS A 1 118 ? 6.583 -0.045 1.599 1.00 97.00 118 HIS A CA 1
ATOM 953 C C . HIS A 1 118 ? 6.374 1.392 1.106 1.00 97.00 118 HIS A C 1
ATOM 955 O O . HIS A 1 118 ? 6.727 2.345 1.797 1.00 97.00 118 HIS A O 1
ATOM 961 N N . LEU A 1 119 ? 5.764 1.572 -0.068 1.00 97.06 119 LEU A N 1
ATOM 962 C CA . LEU A 1 119 ? 5.439 2.891 -0.616 1.00 97.06 119 LEU A CA 1
ATOM 963 C C . LEU A 1 119 ? 4.409 3.639 0.240 1.00 97.06 119 LEU A C 1
ATOM 965 O O . LEU A 1 119 ? 4.456 4.864 0.331 1.00 97.06 119 LEU A O 1
ATOM 969 N N . MET A 1 120 ? 3.486 2.924 0.885 1.00 96.56 120 MET A N 1
ATOM 970 C CA . MET A 1 120 ? 2.520 3.526 1.804 1.00 96.56 120 MET A CA 1
ATOM 971 C C . MET A 1 120 ? 3.177 4.010 3.105 1.00 96.56 120 MET A C 1
ATOM 973 O O . MET A 1 120 ? 2.729 5.012 3.658 1.00 96.56 120 MET A O 1
ATOM 977 N N . THR A 1 121 ? 4.235 3.339 3.570 1.00 94.69 121 THR A N 1
ATOM 978 C CA . THR A 1 121 ? 4.958 3.675 4.811 1.00 94.69 121 THR A CA 1
ATOM 979 C C . THR A 1 121 ? 6.213 4.529 4.594 1.00 94.69 121 THR A C 1
ATOM 981 O O . THR A 1 121 ? 6.857 4.932 5.562 1.00 94.69 121 THR A O 1
ATOM 984 N N . CYS A 1 122 ? 6.619 4.778 3.344 1.00 91.88 122 CYS A N 1
ATOM 985 C CA . CYS A 1 122 ? 7.793 5.597 3.041 1.00 91.88 122 CYS A CA 1
ATOM 986 C C . CYS A 1 122 ? 7.542 7.062 3.404 1.00 91.88 122 CYS A C 1
ATOM 988 O O . CYS A 1 122 ? 6.420 7.548 3.276 1.00 91.88 122 CYS A O 1
ATOM 990 N N . LYS A 1 123 ? 8.586 7.803 3.790 1.00 90.31 123 LYS A N 1
ATOM 991 C CA . LYS A 1 123 ? 8.481 9.200 4.242 1.00 90.31 123 LYS A CA 1
ATOM 992 C C . LYS A 1 123 ? 8.285 10.196 3.090 1.00 90.31 123 LYS A C 1
ATOM 994 O O . LYS A 1 123 ? 8.966 11.213 3.015 1.00 90.31 123 LYS A O 1
ATOM 999 N N . ASP A 1 124 ? 7.328 9.932 2.204 1.00 91.62 124 ASP A N 1
ATOM 1000 C CA . ASP A 1 124 ? 6.853 10.830 1.153 1.00 91.62 124 ASP A CA 1
ATOM 1001 C C . ASP A 1 124 ? 5.322 10.866 1.122 1.00 91.62 124 ASP A C 1
ATOM 1003 O O . ASP A 1 124 ? 4.672 9.953 0.617 1.00 91.62 124 ASP A O 1
ATOM 1007 N N . SER A 1 125 ? 4.728 11.941 1.652 1.00 90.25 125 SER A N 1
ATOM 1008 C CA . SER A 1 125 ? 3.268 12.064 1.791 1.00 90.25 125 SER A CA 1
ATOM 1009 C C . SER A 1 125 ? 2.531 11.944 0.455 1.00 90.25 125 SER A C 1
ATOM 1011 O O . SER A 1 125 ? 1.471 11.324 0.394 1.00 90.25 125 SER A O 1
ATOM 1013 N N . VAL A 1 126 ? 3.110 12.464 -0.634 1.00 93.25 126 VAL A N 1
ATOM 1014 C CA . VAL A 1 126 ? 2.531 12.358 -1.983 1.00 93.25 126 VAL A CA 1
ATOM 1015 C C . VAL A 1 126 ? 2.451 10.894 -2.418 1.00 93.25 126 VAL A C 1
ATOM 1017 O O . VAL A 1 126 ? 1.377 10.427 -2.802 1.00 93.25 126 VAL A O 1
ATOM 1020 N N . SER A 1 127 ? 3.558 10.155 -2.322 1.00 95.31 127 SER A N 1
ATOM 1021 C CA . SER A 1 127 ? 3.594 8.728 -2.660 1.00 95.31 127 SER A CA 1
ATOM 1022 C C . SER A 1 127 ? 2.696 7.903 -1.740 1.00 95.31 127 SER A C 1
ATOM 1024 O O . SER A 1 127 ? 1.956 7.055 -2.236 1.00 95.31 127 SER A O 1
ATOM 1026 N N . CYS A 1 128 ? 2.669 8.201 -0.439 1.00 96.44 128 CYS A N 1
ATOM 1027 C CA . CYS A 1 128 ? 1.783 7.565 0.536 1.00 96.44 128 CYS A CA 1
ATOM 1028 C C . CYS A 1 128 ? 0.302 7.727 0.146 1.00 96.44 128 CYS A C 1
ATOM 1030 O O . CYS A 1 128 ? -0.415 6.731 0.021 1.00 96.44 128 CYS A O 1
ATOM 1032 N N . ILE A 1 129 ? -0.159 8.956 -0.127 1.00 96.12 129 ILE A N 1
ATOM 1033 C CA . ILE A 1 129 ? -1.552 9.228 -0.522 1.00 96.12 129 ILE A CA 1
ATOM 1034 C C . ILE A 1 129 ? -1.903 8.473 -1.803 1.00 96.12 129 ILE A C 1
ATOM 1036 O O . ILE A 1 129 ? -2.910 7.763 -1.846 1.00 96.12 129 ILE A O 1
ATOM 1040 N N . ARG A 1 130 ? -1.077 8.606 -2.845 1.00 95.88 130 ARG A N 1
ATOM 1041 C CA . ARG A 1 130 ? -1.334 8.004 -4.162 1.00 95.88 130 ARG A CA 1
ATOM 1042 C C . ARG A 1 130 ? -1.343 6.479 -4.100 1.00 95.88 130 ARG A C 1
ATOM 1044 O O . ARG A 1 130 ? -2.253 5.851 -4.638 1.00 95.88 130 ARG A O 1
ATOM 1051 N N . THR A 1 131 ? -0.397 5.891 -3.372 1.00 97.12 131 THR A N 1
ATOM 1052 C CA . THR A 1 131 ? -0.325 4.443 -3.140 1.00 97.12 131 THR A CA 1
ATOM 1053 C C . THR A 1 131 ? -1.532 3.952 -2.350 1.00 97.12 131 THR A C 1
ATOM 1055 O O . THR A 1 131 ? -2.175 2.992 -2.760 1.00 97.12 131 THR A O 1
ATOM 1058 N N . THR A 1 132 ? -1.922 4.649 -1.280 1.00 97.75 132 THR A N 1
ATOM 1059 C CA . THR A 1 132 ? -3.107 4.285 -0.485 1.00 97.75 132 THR A CA 1
ATOM 1060 C C . THR A 1 132 ? -4.376 4.312 -1.342 1.00 97.75 132 THR A C 1
ATOM 1062 O O . THR A 1 132 ? -5.186 3.388 -1.292 1.00 97.75 132 THR A O 1
ATOM 1065 N N . GLN A 1 133 ? -4.542 5.333 -2.192 1.00 95.69 133 GLN A N 1
ATOM 1066 C CA . GLN A 1 133 ? -5.656 5.393 -3.146 1.00 95.69 133 GLN A CA 1
ATOM 1067 C C . GLN A 1 133 ? -5.614 4.250 -4.163 1.00 95.69 133 GLN A C 1
ATOM 1069 O O . GLN A 1 133 ? -6.664 3.732 -4.545 1.00 95.69 133 GLN A O 1
ATOM 1074 N N . LEU A 1 134 ? -4.422 3.854 -4.611 1.00 95.25 134 LEU A N 1
ATOM 1075 C CA . LEU A 1 134 ? -4.245 2.704 -5.489 1.00 95.25 134 LEU A CA 1
ATOM 1076 C C . LEU A 1 134 ? -4.694 1.412 -4.798 1.00 95.25 134 LEU A C 1
ATOM 1078 O O . LEU A 1 134 ? -5.479 0.664 -5.380 1.00 95.25 134 LEU A O 1
ATOM 1082 N N . CYS A 1 135 ? -4.279 1.204 -3.545 1.00 97.12 135 CYS A N 1
ATOM 1083 C CA . CYS A 1 135 ? -4.687 0.076 -2.708 1.00 97.12 135 CYS A CA 1
ATOM 1084 C C . CYS A 1 135 ? -6.212 -0.007 -2.574 1.00 97.12 135 CYS A C 1
ATOM 1086 O O . CYS A 1 135 ? -6.779 -1.068 -2.825 1.00 97.12 135 CYS A O 1
ATOM 1088 N N . VAL A 1 136 ? -6.893 1.114 -2.296 1.00 95.00 136 VAL A N 1
ATOM 1089 C CA . VAL A 1 136 ? -8.370 1.172 -2.240 1.00 95.00 136 VAL A CA 1
ATOM 1090 C C . VAL A 1 136 ? -9.003 0.689 -3.553 1.00 95.00 136 VAL A C 1
ATOM 1092 O O . VAL A 1 136 ? -9.982 -0.053 -3.537 1.00 95.00 136 VAL A O 1
ATOM 1095 N N . ARG A 1 137 ? -8.442 1.061 -4.711 1.00 91.94 137 ARG A N 1
ATOM 1096 C CA . ARG A 1 137 ? -8.984 0.669 -6.028 1.00 91.94 137 ARG A CA 1
ATOM 1097 C C . ARG A 1 137 ? -8.755 -0.805 -6.358 1.00 91.94 137 ARG A C 1
ATOM 1099 O O . ARG A 1 137 ? -9.603 -1.427 -7.002 1.00 91.94 137 ARG A O 1
ATOM 1106 N N . ILE A 1 138 ? -7.611 -1.369 -5.971 1.00 94.19 138 ILE A N 1
ATOM 1107 C CA . ILE A 1 138 ? -7.299 -2.776 -6.263 1.00 94.19 138 ILE A CA 1
ATOM 1108 C C . ILE A 1 138 ? -7.911 -3.737 -5.247 1.00 94.19 138 ILE A C 1
ATOM 1110 O O . ILE A 1 138 ? -8.125 -4.895 -5.602 1.00 94.19 138 ILE A O 1
ATOM 1114 N N . LEU A 1 139 ? -8.250 -3.264 -4.043 1.00 96.38 139 LEU A N 1
ATOM 1115 C CA . LEU A 1 139 ? -8.746 -4.068 -2.925 1.00 96.38 139 LEU A CA 1
ATOM 1116 C C . LEU A 1 139 ? -9.848 -5.074 -3.313 1.00 96.38 139 LEU A C 1
ATOM 1118 O O . LEU A 1 139 ? -9.681 -6.253 -2.994 1.00 96.38 139 LEU A O 1
ATOM 1122 N N . PRO A 1 140 ? -10.900 -4.714 -4.084 1.00 94.56 140 PRO A N 1
ATOM 1123 C CA . PRO A 1 140 ? -11.925 -5.684 -4.474 1.00 94.56 140 PRO A CA 1
ATOM 1124 C C . PRO A 1 140 ? -11.376 -6.844 -5.315 1.00 94.56 140 PRO A C 1
ATOM 1126 O O . PRO A 1 140 ? -11.906 -7.950 -5.273 1.00 94.56 140 PRO A O 1
ATOM 1129 N N . ASN A 1 141 ? -10.317 -6.613 -6.096 1.00 93.88 141 ASN A N 1
ATOM 1130 C CA . ASN A 1 141 ? -9.666 -7.650 -6.898 1.00 93.88 141 ASN A CA 1
ATOM 1131 C C . ASN A 1 141 ? -8.770 -8.541 -6.033 1.00 93.88 141 ASN A C 1
ATOM 1133 O O . ASN A 1 141 ? -8.690 -9.741 -6.292 1.00 93.88 141 ASN A O 1
ATOM 1137 N N . LEU A 1 142 ? -8.146 -7.981 -4.995 1.00 96.19 142 LEU A N 1
ATOM 1138 C CA . LEU A 1 142 ? -7.354 -8.753 -4.040 1.00 96.19 142 LEU A CA 1
ATOM 1139 C C . LEU A 1 142 ? -8.253 -9.667 -3.197 1.00 96.19 142 LEU A C 1
ATOM 1141 O O . LEU A 1 142 ? -8.029 -10.869 -3.164 1.00 96.19 142 LEU A O 1
ATOM 1145 N N . ILE A 1 143 ? -9.331 -9.138 -2.608 1.00 96.50 143 ILE A N 1
ATOM 1146 C CA . ILE A 1 143 ? -10.241 -9.901 -1.728 1.00 96.50 143 ILE A CA 1
ATOM 1147 C C . ILE A 1 143 ? -10.949 -11.051 -2.468 1.00 96.50 143 ILE A C 1
ATOM 1149 O O . ILE A 1 143 ? -11.175 -12.126 -1.898 1.00 96.50 143 ILE A O 1
ATOM 1153 N N . LYS A 1 144 ? -11.275 -10.860 -3.756 1.00 95.00 144 LYS A N 1
ATOM 1154 C CA . LYS A 1 144 ? -11.845 -11.917 -4.612 1.00 95.00 144 LYS A CA 1
ATOM 1155 C C . LYS A 1 144 ? -10.940 -13.148 -4.715 1.00 95.00 144 LYS A C 1
ATOM 1157 O O . LYS A 1 144 ? -11.455 -14.248 -4.900 1.00 95.00 144 LYS A O 1
ATOM 1162 N N . ARG A 1 145 ? -9.621 -12.978 -4.589 1.00 94.56 145 ARG A N 1
ATOM 1163 C CA . ARG A 1 145 ? -8.625 -14.048 -4.675 1.00 94.56 145 ARG A CA 1
ATOM 1164 C C . ARG A 1 145 ? -8.335 -14.574 -3.276 1.00 94.56 145 ARG A C 1
ATOM 1166 O O . ARG A 1 145 ? -7.710 -13.893 -2.473 1.00 94.56 145 ARG A O 1
ATOM 1173 N N . GLU A 1 146 ? -8.774 -15.795 -2.990 1.00 95.25 146 GLU A N 1
ATOM 1174 C CA . GLU A 1 146 ? -8.609 -16.409 -1.666 1.00 95.25 146 GLU A CA 1
ATOM 1175 C C . GLU A 1 146 ? -7.151 -16.426 -1.193 1.00 95.25 146 GLU A C 1
ATOM 1177 O O . GLU A 1 146 ? -6.882 -16.006 -0.071 1.00 95.25 146 GLU A O 1
ATOM 1182 N N . ALA A 1 147 ? -6.218 -16.759 -2.089 1.00 94.56 147 ALA A N 1
ATOM 1183 C CA . ALA A 1 147 ? -4.780 -16.771 -1.818 1.00 94.56 147 ALA A CA 1
ATOM 1184 C C . ALA A 1 147 ? -4.196 -15.409 -1.386 1.00 94.56 147 ALA A C 1
ATOM 1186 O O . ALA A 1 147 ? -3.114 -15.365 -0.816 1.00 94.56 147 ALA A O 1
ATOM 1187 N N . LEU A 1 148 ? -4.887 -14.292 -1.647 1.00 96.56 148 LEU A N 1
ATOM 1188 C CA . LEU A 1 148 ? -4.425 -12.948 -1.277 1.00 96.56 148 LEU A CA 1
ATOM 1189 C C . LEU A 1 148 ? -5.128 -12.396 -0.031 1.00 96.56 148 LEU A C 1
ATOM 1191 O O . LEU A 1 148 ? -4.746 -11.337 0.465 1.00 96.56 148 LEU A O 1
ATOM 1195 N N . ARG A 1 149 ? -6.154 -13.079 0.494 1.00 97.00 149 ARG A N 1
ATOM 1196 C CA . ARG A 1 149 ? -6.930 -12.598 1.651 1.00 97.00 149 ARG A CA 1
ATOM 1197 C C . ARG A 1 149 ? -6.082 -12.488 2.910 1.00 97.00 149 ARG A C 1
ATOM 1199 O O . ARG A 1 149 ? -6.251 -11.528 3.657 1.00 97.00 149 ARG A O 1
ATOM 1206 N N . GLU A 1 150 ? -5.171 -13.434 3.123 1.00 96.94 150 GLU A N 1
ATOM 1207 C CA . GLU A 1 150 ? -4.242 -13.388 4.253 1.00 96.94 150 GLU A CA 1
ATOM 1208 C C . GLU A 1 150 ? -3.313 -12.182 4.159 1.00 96.94 150 GLU A C 1
ATOM 1210 O O . GLU A 1 150 ? -3.260 -11.383 5.091 1.00 96.94 150 GLU A O 1
ATOM 1215 N N . PHE A 1 151 ? -2.691 -11.970 2.998 1.00 97.62 151 PHE A N 1
ATOM 1216 C CA . PHE A 1 151 ? -1.876 -10.784 2.756 1.00 97.62 151 PHE A CA 1
ATOM 1217 C C . PHE A 1 151 ? -2.659 -9.483 3.010 1.00 97.62 151 PHE A C 1
ATOM 1219 O O . PHE A 1 151 ? -2.167 -8.581 3.685 1.00 97.62 151 PHE A O 1
ATOM 1226 N N . VAL A 1 152 ? -3.892 -9.376 2.500 1.00 98.25 152 VAL A N 1
ATOM 1227 C CA . VAL A 1 152 ? -4.726 -8.174 2.677 1.00 98.25 152 VAL A CA 1
ATOM 1228 C C . VAL A 1 152 ? -5.053 -7.929 4.153 1.00 98.25 152 VAL A C 1
ATOM 1230 O O . VAL A 1 152 ? -4.944 -6.799 4.629 1.00 98.25 152 VAL A O 1
ATOM 1233 N N . GLY A 1 153 ? -5.467 -8.971 4.876 1.00 97.06 153 GLY A N 1
ATOM 1234 C CA . GLY A 1 153 ? -5.882 -8.863 6.274 1.00 97.06 153 GLY A CA 1
ATOM 1235 C C . GLY A 1 153 ? -4.725 -8.728 7.263 1.00 97.06 153 GLY A C 1
ATOM 1236 O O . GLY A 1 153 ? -4.943 -8.213 8.359 1.00 97.06 153 GLY A O 1
ATOM 1237 N N . LYS A 1 154 ? -3.521 -9.176 6.897 1.00 96.44 154 LYS A N 1
ATOM 1238 C CA . LYS A 1 154 ? -2.324 -9.139 7.740 1.00 96.44 154 LYS A CA 1
ATOM 1239 C C . LYS A 1 154 ? -1.377 -8.037 7.287 1.00 96.44 154 LYS A C 1
ATOM 1241 O O . LYS A 1 154 ? -1.350 -6.983 7.910 1.00 96.44 154 LYS A O 1
ATOM 1246 N N . GLU A 1 155 ? -0.660 -8.233 6.189 1.00 97.00 155 GLU A N 1
ATOM 1247 C CA . GLU A 1 155 ? 0.420 -7.343 5.749 1.00 97.00 155 GLU A CA 1
ATOM 1248 C C . GLU A 1 155 ? -0.097 -5.962 5.327 1.00 97.00 155 GLU A C 1
ATOM 1250 O O . GLU A 1 155 ? 0.320 -4.949 5.885 1.00 97.00 155 GLU A O 1
ATOM 1255 N N . LEU A 1 156 ? -1.069 -5.898 4.408 1.00 98.25 156 LEU A N 1
ATOM 1256 C CA . LEU A 1 156 ? -1.587 -4.614 3.916 1.00 98.25 156 LEU A CA 1
ATOM 1257 C C . LEU A 1 156 ? -2.270 -3.807 5.030 1.00 98.25 156 LEU A C 1
ATOM 1259 O O . LEU A 1 156 ? -2.077 -2.592 5.127 1.00 98.25 156 LEU A O 1
ATOM 1263 N N . LEU A 1 157 ? -3.051 -4.481 5.881 1.00 98.06 157 LEU A N 1
ATOM 1264 C CA . LEU A 1 157 ? -3.695 -3.854 7.033 1.00 98.06 157 LEU A CA 1
ATOM 1265 C C . LEU A 1 157 ? -2.664 -3.347 8.050 1.00 98.06 157 LEU A C 1
ATOM 1267 O O . LEU A 1 157 ? -2.790 -2.218 8.525 1.00 98.06 157 LEU A O 1
ATOM 1271 N N . SER A 1 158 ? -1.630 -4.140 8.344 1.00 96.50 158 SER A N 1
ATOM 1272 C CA . SER A 1 158 ? -0.540 -3.753 9.249 1.00 96.50 158 SER A CA 1
ATOM 1273 C C . SER A 1 158 ? 0.212 -2.536 8.724 1.00 96.50 158 SER A C 1
ATOM 1275 O O . SER A 1 158 ? 0.413 -1.579 9.468 1.00 96.50 158 SER A O 1
ATOM 1277 N N . SER A 1 159 ? 0.559 -2.511 7.435 1.00 97.56 159 SER A N 1
ATOM 1278 C CA . SER A 1 159 ? 1.233 -1.362 6.823 1.00 97.56 159 SER A CA 1
ATOM 1279 C C . SER A 1 159 ? 0.360 -0.105 6.842 1.00 97.56 159 SER A C 1
ATOM 1281 O O . SER A 1 159 ? 0.867 0.990 7.079 1.00 97.56 159 SER A O 1
ATOM 1283 N N . ALA A 1 160 ? -0.957 -0.234 6.646 1.00 98.00 160 ALA A N 1
ATOM 1284 C CA . ALA A 1 160 ? -1.871 0.903 6.742 1.00 98.00 160 ALA A CA 1
ATOM 1285 C C . ALA A 1 160 ? -1.962 1.435 8.184 1.00 98.00 160 ALA A C 1
ATOM 1287 O O . ALA A 1 160 ? -1.933 2.646 8.399 1.00 98.00 160 ALA A O 1
ATOM 1288 N N . LEU A 1 161 ? -2.017 0.546 9.181 1.00 96.00 161 LEU A N 1
ATOM 1289 C CA . LEU A 1 161 ? -1.983 0.923 10.598 1.00 96.00 161 LEU A CA 1
ATOM 1290 C C . LEU A 1 161 ? -0.647 1.573 10.985 1.00 96.00 161 LEU A C 1
ATOM 1292 O O . LEU A 1 161 ? -0.645 2.574 11.698 1.00 96.00 161 LEU A O 1
ATOM 1296 N N . GLN A 1 162 ? 0.474 1.063 10.475 1.00 94.38 162 GLN A N 1
ATOM 1297 C CA . GLN A 1 162 ? 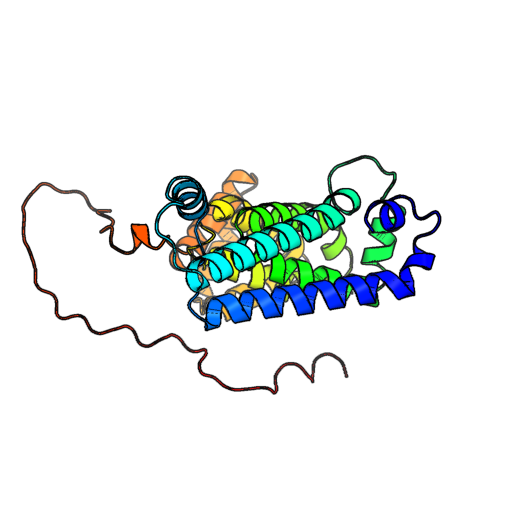1.798 1.650 10.677 1.00 94.38 162 GLN A CA 1
ATOM 1298 C C . GLN A 1 162 ? 1.880 3.059 10.080 1.00 94.38 162 GLN A C 1
ATOM 1300 O O . GLN A 1 162 ? 2.326 3.985 10.757 1.00 94.38 162 GLN A O 1
ATOM 1305 N N . ALA A 1 163 ? 1.395 3.248 8.849 1.00 95.50 163 ALA A N 1
ATOM 1306 C CA . ALA A 1 163 ? 1.336 4.564 8.223 1.00 95.50 163 ALA A CA 1
ATOM 1307 C C . ALA A 1 163 ? 0.422 5.531 9.000 1.00 95.50 163 ALA A C 1
ATOM 1309 O O . ALA A 1 163 ? 0.745 6.707 9.110 1.00 95.50 163 ALA A O 1
ATOM 1310 N N . LEU A 1 164 ? -0.687 5.048 9.579 1.00 95.50 164 LEU A N 1
ATOM 1311 C CA . LEU A 1 1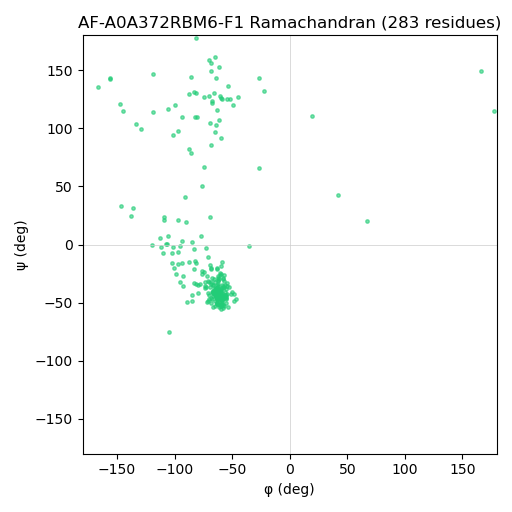64 ? -1.573 5.851 10.436 1.00 95.50 164 LEU A CA 1
ATOM 1312 C C . LEU A 1 164 ? -0.925 6.234 11.777 1.00 95.50 164 LEU A C 1
ATOM 1314 O O . LEU A 1 164 ? -1.220 7.291 12.337 1.00 95.50 164 LEU A O 1
ATOM 1318 N N . HIS A 1 165 ? -0.087 5.355 12.325 1.00 92.69 165 HIS A N 1
ATOM 1319 C CA . HIS A 1 165 ? 0.622 5.596 13.580 1.00 92.69 165 HIS A CA 1
ATOM 1320 C C . HIS A 1 165 ? 1.732 6.640 13.430 1.00 92.69 165 HIS A C 1
ATOM 1322 O O . HIS A 1 165 ? 2.079 7.352 14.374 1.00 92.69 165 HIS A O 1
ATOM 1328 N N . ASP A 1 166 ? 2.280 6.759 12.229 1.00 89.81 166 ASP A N 1
ATOM 1329 C CA . ASP A 1 166 ? 3.367 7.668 11.943 1.00 89.81 166 ASP A CA 1
ATOM 1330 C C . ASP A 1 166 ? 2.875 9.105 11.732 1.00 89.81 166 ASP A C 1
ATOM 1332 O O . ASP A 1 166 ? 2.292 9.457 10.708 1.00 89.81 166 ASP A O 1
ATOM 1336 N N . GLY A 1 167 ? 3.183 9.983 12.688 1.00 87.12 167 GLY A N 1
ATOM 1337 C CA . GLY A 1 167 ? 2.804 11.396 12.634 1.00 87.12 167 GLY A CA 1
ATOM 1338 C C . GLY A 1 167 ? 3.324 12.171 11.415 1.00 87.12 167 GLY A C 1
ATOM 1339 O O . GLY A 1 167 ? 2.814 13.260 11.142 1.00 87.12 167 GLY A O 1
ATOM 1340 N N . TYR A 1 168 ? 4.303 11.638 10.669 1.00 88.31 168 TYR A N 1
ATOM 1341 C CA . TYR A 1 168 ? 4.724 12.199 9.379 1.00 88.31 168 TYR A CA 1
ATOM 1342 C C . TYR A 1 168 ? 3.583 12.173 8.349 1.00 88.31 168 TYR A C 1
ATOM 1344 O O . TYR A 1 168 ? 3.434 13.098 7.555 1.00 88.31 168 TYR A O 1
ATOM 1352 N N . HIS A 1 169 ? 2.727 11.151 8.397 1.00 90.38 169 HIS A N 1
ATOM 1353 C CA . HIS A 1 169 ? 1.646 10.923 7.440 1.00 90.38 169 HIS A CA 1
ATOM 1354 C C . HIS A 1 169 ? 0.323 11.578 7.825 1.00 90.38 169 HIS A C 1
ATOM 1356 O O . HIS A 1 169 ? -0.719 11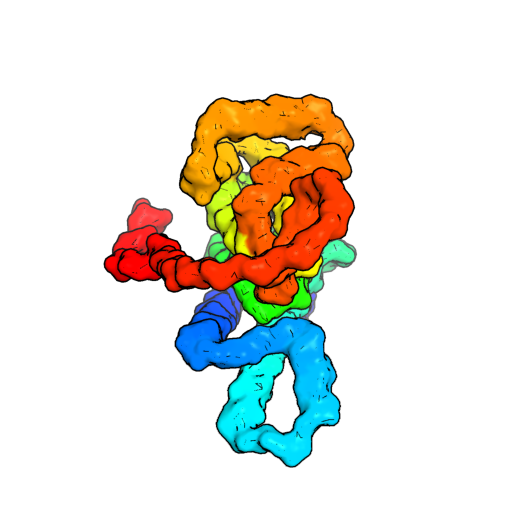.216 7.280 1.00 90.38 169 HIS A O 1
ATOM 1362 N N . LYS A 1 170 ? 0.338 12.579 8.711 1.00 91.06 170 LYS A N 1
ATOM 1363 C CA . LYS A 1 170 ? -0.882 13.231 9.205 1.00 91.06 170 LYS A CA 1
ATOM 1364 C C . LYS A 1 170 ? -1.837 13.674 8.089 1.00 91.06 170 LYS A C 1
ATOM 1366 O O . LYS A 1 170 ? -3.049 13.500 8.207 1.00 91.06 170 LYS A O 1
ATOM 1371 N N . GLU A 1 171 ? -1.303 14.222 7.000 1.00 89.69 171 GLU A N 1
ATOM 1372 C CA . GLU A 1 171 ? -2.092 14.643 5.832 1.00 89.69 171 GLU A CA 1
ATOM 1373 C C . GLU A 1 171 ? -2.723 13.462 5.078 1.00 89.69 171 GLU A C 1
ATOM 1375 O O . GLU A 1 171 ? -3.807 13.588 4.508 1.00 89.69 171 GLU A O 1
ATOM 1380 N N . SER A 1 172 ? -2.081 12.294 5.125 1.00 93.88 172 SER A N 1
ATOM 1381 C CA . SER A 1 172 ? -2.545 11.040 4.528 1.00 93.88 172 SER A CA 1
ATOM 1382 C C . SER A 1 172 ? -3.569 10.299 5.397 1.00 93.88 172 SER A C 1
ATOM 1384 O O . SER A 1 172 ? -4.274 9.424 4.891 1.00 93.88 172 SER A O 1
ATOM 1386 N N . HIS A 1 173 ? -3.714 10.633 6.686 1.00 94.81 173 HIS A N 1
ATOM 1387 C CA . HIS A 1 173 ? -4.610 9.913 7.606 1.00 94.81 173 HIS A CA 1
ATOM 1388 C C . HIS A 1 173 ? -6.043 9.727 7.081 1.00 94.81 173 HIS A C 1
ATOM 1390 O O . HIS A 1 173 ? -6.569 8.623 7.219 1.00 94.81 173 HIS A O 1
ATOM 1396 N N . PRO A 1 174 ? -6.706 10.720 6.447 1.00 95.31 174 PRO A N 1
ATOM 1397 C CA . PRO A 1 174 ? -8.059 10.523 5.930 1.00 95.31 174 PRO A CA 1
ATOM 1398 C C . PRO A 1 174 ? -8.162 9.396 4.894 1.00 95.31 174 PRO A C 1
ATOM 1400 O O . PRO A 1 174 ? -9.139 8.644 4.906 1.00 95.31 174 PRO A O 1
ATOM 1403 N N . VAL A 1 175 ? -7.168 9.259 4.008 1.00 96.44 175 VAL A N 1
ATOM 1404 C CA . VAL A 1 175 ? -7.168 8.201 2.988 1.00 96.44 175 VAL A CA 1
ATOM 1405 C C . VAL A 1 175 ? -6.729 6.857 3.564 1.00 96.44 175 VAL A C 1
ATOM 1407 O O . VAL A 1 175 ? -7.313 5.836 3.208 1.00 96.44 175 VAL A O 1
ATOM 1410 N N . ILE A 1 176 ? -5.797 6.854 4.520 1.00 98.06 176 ILE A N 1
ATOM 1411 C CA . ILE A 1 176 ? -5.372 5.642 5.236 1.00 98.06 176 ILE A CA 1
ATOM 1412 C C . ILE A 1 176 ? -6.539 5.056 6.043 1.00 98.06 176 ILE A C 1
ATOM 1414 O O . ILE A 1 176 ? -6.832 3.869 5.932 1.00 98.06 176 ILE A O 1
ATOM 1418 N N . ILE A 1 177 ? -7.281 5.891 6.781 1.00 97.25 177 ILE A N 1
ATOM 1419 C CA . ILE A 1 177 ? -8.490 5.469 7.507 1.00 97.25 177 ILE A CA 1
ATOM 1420 C C . ILE A 1 177 ? -9.531 4.902 6.540 1.00 97.25 177 ILE A C 1
ATOM 1422 O O . ILE A 1 177 ? -10.196 3.923 6.875 1.00 97.25 177 ILE A O 1
ATOM 1426 N N . SER A 1 178 ? -9.676 5.487 5.343 1.00 96.62 178 SER A N 1
ATOM 1427 C CA . SER A 1 178 ? -10.554 4.922 4.313 1.00 96.62 178 SER A CA 1
ATOM 1428 C C . SER A 1 178 ? -10.122 3.508 3.943 1.00 96.62 178 SER A C 1
ATOM 1430 O O . SER A 1 178 ? -10.951 2.614 4.016 1.00 96.62 178 SER A O 1
ATOM 1432 N N . LEU A 1 179 ? -8.842 3.299 3.621 1.00 98.31 179 LEU A N 1
ATOM 1433 C CA . LEU A 1 179 ? -8.323 1.979 3.264 1.00 98.31 179 LEU A CA 1
ATOM 1434 C C . LEU A 1 179 ? -8.530 0.958 4.388 1.00 98.31 179 LEU A C 1
ATOM 1436 O O . LEU A 1 179 ? -9.023 -0.131 4.126 1.00 98.31 179 LEU A O 1
ATOM 1440 N N . ILE A 1 180 ? -8.212 1.313 5.635 1.00 98.25 180 ILE A N 1
ATOM 1441 C CA . ILE A 1 180 ? -8.420 0.433 6.797 1.00 98.25 180 ILE A CA 1
ATOM 1442 C C . ILE A 1 180 ? -9.903 0.072 6.947 1.00 98.25 180 ILE A C 1
ATOM 1444 O O . ILE A 1 180 ? -10.243 -1.085 7.185 1.00 98.25 180 ILE A O 1
ATOM 1448 N N . THR A 1 181 ? -10.788 1.059 6.781 1.00 97.31 181 THR A N 1
ATOM 1449 C CA . THR A 1 181 ? -12.241 0.857 6.842 1.00 97.31 181 THR A CA 1
ATOM 1450 C C . THR A 1 181 ? -12.706 -0.107 5.753 1.00 97.31 181 THR A C 1
ATOM 1452 O O . THR A 1 181 ? -13.452 -1.038 6.050 1.00 97.31 181 THR A O 1
ATOM 1455 N N . ASP A 1 182 ? -12.248 0.099 4.518 1.00 97.19 182 ASP A N 1
ATOM 1456 C CA . ASP A 1 182 ? -12.633 -0.703 3.358 1.00 97.19 182 ASP A CA 1
ATOM 1457 C C . ASP A 1 182 ? -12.094 -2.144 3.495 1.00 97.19 182 ASP A C 1
ATOM 1459 O O . ASP A 1 182 ? -12.857 -3.093 3.339 1.00 97.19 182 ASP A O 1
ATOM 1463 N N . ILE A 1 183 ? -10.831 -2.331 3.918 1.00 97.94 183 ILE A N 1
ATOM 1464 C CA . ILE A 1 183 ? -10.261 -3.660 4.223 1.00 97.94 183 ILE A CA 1
ATOM 1465 C C . ILE A 1 183 ? -11.120 -4.380 5.260 1.00 97.94 183 ILE A C 1
ATOM 1467 O O . ILE A 1 183 ? -11.497 -5.532 5.054 1.00 97.94 183 ILE A O 1
ATOM 1471 N N . TYR A 1 184 ? -11.435 -3.714 6.374 1.00 96.38 184 TYR A N 1
ATOM 1472 C CA . TYR A 1 184 ? -12.174 -4.354 7.453 1.00 96.38 184 TYR A CA 1
ATOM 1473 C C . TYR A 1 184 ? -13.587 -4.734 7.002 1.00 96.38 184 TYR A C 1
ATOM 1475 O O . TYR A 1 184 ? -13.992 -5.874 7.177 1.00 96.38 184 TYR A O 1
ATOM 1483 N N . ILE A 1 185 ? -14.336 -3.823 6.379 1.00 95.12 185 ILE A N 1
ATOM 1484 C CA . ILE A 1 185 ? -15.721 -4.086 5.959 1.00 95.12 185 ILE A CA 1
ATOM 1485 C C . ILE A 1 185 ? -15.798 -5.163 4.877 1.00 95.12 185 ILE A C 1
ATOM 1487 O O . ILE A 1 185 ? -16.702 -5.996 4.930 1.00 95.12 185 ILE A O 1
ATOM 1491 N N . ASP A 1 186 ? -14.886 -5.142 3.906 1.00 95.88 186 ASP A N 1
ATOM 1492 C CA . ASP A 1 186 ? -14.985 -6.012 2.736 1.00 95.88 186 ASP A CA 1
ATOM 1493 C C . ASP A 1 186 ? -14.421 -7.412 3.012 1.00 95.88 186 ASP A C 1
ATOM 1495 O O . ASP A 1 186 ? -14.932 -8.400 2.481 1.00 95.88 186 ASP A O 1
ATOM 1499 N N . LEU A 1 187 ? -13.384 -7.525 3.853 1.00 97.06 187 LEU A N 1
ATOM 1500 C CA . LEU A 1 187 ? -12.737 -8.806 4.149 1.00 97.06 187 LEU A CA 1
ATOM 1501 C C . LEU A 1 187 ? -13.323 -9.503 5.384 1.00 97.06 187 LEU A C 1
ATOM 1503 O O . LEU A 1 187 ? -13.432 -10.730 5.392 1.00 97.06 187 LEU A O 1
ATOM 1507 N N . ARG A 1 188 ? -13.730 -8.759 6.422 1.00 95.31 188 ARG A N 1
ATOM 1508 C CA . ARG A 1 188 ? -14.201 -9.345 7.691 1.00 95.31 188 ARG A CA 1
ATOM 1509 C C . ARG A 1 188 ? -15.396 -10.304 7.560 1.00 95.31 188 ARG A C 1
ATOM 1511 O O . ARG A 1 188 ? -15.398 -11.311 8.270 1.00 95.31 188 ARG A O 1
ATOM 1518 N N . PRO A 1 189 ? -16.397 -10.070 6.684 1.00 94.56 189 PRO A N 1
ATOM 1519 C CA . PRO A 1 189 ? -17.528 -10.988 6.526 1.00 94.56 189 PRO A CA 1
ATOM 1520 C C . PRO A 1 189 ? -17.137 -12.381 6.021 1.00 94.56 189 PRO A C 1
ATOM 1522 O O . PRO A 1 189 ? -17.905 -13.324 6.192 1.00 94.56 189 PRO A O 1
ATOM 1525 N N . ILE A 1 190 ? -15.967 -12.509 5.389 1.00 96.56 190 ILE A N 1
ATOM 1526 C CA . ILE A 1 190 ? -15.492 -13.752 4.768 1.00 96.56 190 ILE A CA 1
ATOM 1527 C C . ILE A 1 190 ? -14.171 -14.263 5.364 1.00 96.56 190 ILE A C 1
ATOM 1529 O O . ILE A 1 190 ? -13.655 -15.279 4.906 1.00 96.56 190 ILE A O 1
ATOM 1533 N N . SER A 1 191 ? -13.595 -13.563 6.346 1.00 96.31 191 SER A N 1
ATOM 1534 C CA . SER A 1 191 ? -12.319 -13.913 6.977 1.00 96.31 191 SER A CA 1
ATOM 1535 C C . SER A 1 191 ? -12.207 -13.322 8.388 1.00 96.31 191 SER A C 1
ATOM 1537 O O . SER A 1 191 ? -12.642 -12.199 8.644 1.00 96.31 191 SER A O 1
ATOM 1539 N N . THR A 1 192 ? -11.605 -14.061 9.322 1.00 95.19 192 THR A N 1
ATOM 1540 C CA . THR A 1 192 ? -11.319 -13.586 10.691 1.00 95.19 192 THR A CA 1
ATOM 1541 C C . THR A 1 192 ? -10.046 -12.749 10.783 1.00 95.19 192 THR A C 1
ATOM 1543 O O . THR A 1 192 ? -9.865 -12.022 11.757 1.00 95.19 192 THR A O 1
ATOM 1546 N N . ILE A 1 193 ? -9.207 -12.769 9.746 1.00 95.88 193 ILE A N 1
ATOM 1547 C CA . ILE A 1 193 ? -7.863 -12.181 9.757 1.00 95.88 193 ILE A CA 1
ATOM 1548 C C . ILE A 1 193 ? -7.868 -10.684 10.127 1.00 95.88 193 ILE A C 1
ATOM 1550 O O . ILE A 1 193 ? -7.081 -10.305 10.988 1.00 95.88 193 ILE A O 1
ATOM 1554 N N . PRO A 1 194 ? -8.763 -9.812 9.605 1.00 95.00 194 PRO A N 1
ATOM 1555 C CA . PRO A 1 194 ? -8.789 -8.406 10.029 1.00 95.00 194 PRO A CA 1
ATOM 1556 C C . PRO A 1 194 ? -9.027 -8.212 11.534 1.00 95.00 194 PRO A C 1
ATOM 1558 O O . PRO A 1 194 ? -8.480 -7.290 12.138 1.00 95.00 194 PRO A O 1
ATOM 1561 N N . PHE A 1 195 ? -9.840 -9.078 12.149 1.00 93.88 195 PHE A N 1
ATOM 1562 C CA . PHE A 1 195 ? -10.110 -9.039 13.586 1.00 93.88 195 PHE A CA 1
ATOM 1563 C C . PHE A 1 195 ? -8.879 -9.458 14.388 1.00 93.88 195 PHE A C 1
ATOM 1565 O O . PHE A 1 195 ? -8.493 -8.761 15.323 1.00 93.88 195 PHE A O 1
ATOM 1572 N N . GLU A 1 196 ? -8.238 -10.558 13.995 1.00 93.06 196 GLU A N 1
ATOM 1573 C CA . GLU A 1 196 ? -7.017 -11.060 14.634 1.00 93.06 196 GLU A CA 1
ATOM 1574 C C . GLU A 1 196 ? -5.870 -10.049 14.520 1.00 93.06 196 GLU A C 1
ATOM 1576 O O . GLU A 1 196 ? -5.197 -9.762 15.509 1.00 93.06 196 GLU A O 1
ATOM 1581 N N . THR A 1 197 ? -5.698 -9.426 13.352 1.00 93.50 197 THR A N 1
ATOM 1582 C CA . THR A 1 197 ? -4.706 -8.364 13.144 1.00 93.50 197 THR A CA 1
ATOM 1583 C C . THR A 1 197 ? -4.957 -7.168 14.066 1.00 93.50 197 THR A C 1
ATOM 1585 O O . THR A 1 197 ? -4.019 -6.673 14.690 1.00 93.50 197 THR A O 1
ATOM 1588 N N . PHE A 1 198 ? -6.212 -6.723 14.223 1.00 92.12 198 PHE A N 1
ATOM 1589 C CA . PHE A 1 198 ? -6.551 -5.656 15.177 1.00 92.12 198 PHE A CA 1
ATOM 1590 C C . PHE A 1 198 ? -6.283 -6.066 16.628 1.00 92.12 198 PHE A C 1
ATOM 1592 O O . PHE A 1 198 ? -5.727 -5.274 17.387 1.00 92.12 198 PHE A O 1
ATOM 1599 N N . ALA A 1 199 ? -6.650 -7.289 17.020 1.00 88.31 199 ALA A N 1
ATOM 1600 C CA . ALA A 1 199 ? -6.421 -7.787 18.373 1.00 88.31 199 ALA A CA 1
ATOM 1601 C C . ALA A 1 199 ? -4.920 -7.837 18.712 1.00 88.31 199 ALA A C 1
ATOM 1603 O O . ALA A 1 199 ? -4.511 -7.352 19.769 1.00 88.31 199 ALA A O 1
ATOM 1604 N N . ASN A 1 200 ? -4.106 -8.355 17.788 1.00 85.94 200 ASN A N 1
ATOM 1605 C CA . ASN A 1 200 ? -2.671 -8.552 17.977 1.00 85.94 200 ASN A CA 1
ATOM 1606 C C . ASN A 1 200 ? -1.885 -7.235 17.966 1.00 85.94 200 ASN A C 1
ATOM 1608 O O . ASN A 1 200 ? -1.093 -6.986 18.872 1.00 85.94 200 ASN A O 1
ATOM 1612 N N . LEU A 1 201 ? -2.100 -6.373 16.966 1.00 78.44 201 LEU A N 1
ATOM 1613 C CA . LEU A 1 201 ? -1.295 -5.155 16.808 1.00 78.44 201 LEU A CA 1
ATOM 1614 C C . LEU A 1 201 ? -1.630 -4.077 17.830 1.00 78.44 201 LEU A C 1
ATOM 1616 O O . LEU A 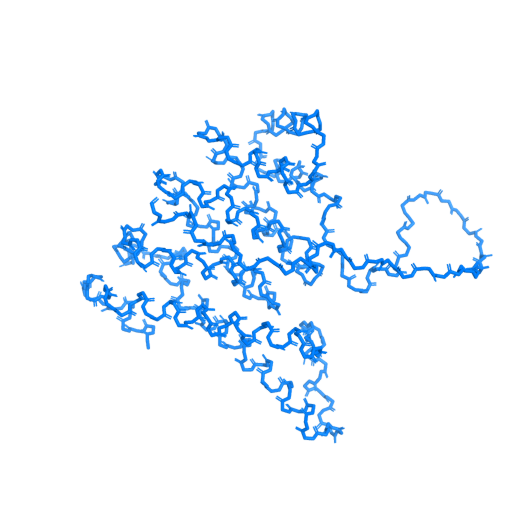1 201 ? -0.767 -3.294 18.218 1.00 78.44 201 LEU A O 1
ATOM 1620 N N . LEU A 1 202 ? -2.892 -4.007 18.246 1.00 74.19 202 LEU A N 1
ATOM 1621 C CA . LEU A 1 202 ? -3.359 -2.931 19.111 1.00 74.19 202 LEU A CA 1
ATOM 1622 C C . LEU A 1 202 ? -3.328 -3.322 20.593 1.00 74.19 202 LEU A C 1
ATOM 1624 O O . LEU A 1 202 ? -3.687 -2.501 21.438 1.00 74.19 202 LEU A O 1
ATOM 1628 N N . ASN A 1 203 ? -2.913 -4.563 20.900 1.00 74.44 203 ASN A N 1
ATOM 1629 C CA . ASN A 1 203 ? -2.964 -5.179 22.229 1.00 74.44 203 ASN A CA 1
ATOM 1630 C C . ASN A 1 203 ? -4.295 -4.867 22.939 1.00 74.44 203 ASN A C 1
ATOM 1632 O O . ASN A 1 203 ? -4.341 -4.437 24.097 1.00 74.44 203 ASN A O 1
ATOM 1636 N N . MET A 1 204 ? -5.385 -4.945 22.173 1.00 71.25 204 MET A N 1
ATOM 1637 C CA . MET A 1 204 ? -6.678 -4.425 22.590 1.00 71.25 204 MET A CA 1
ATOM 1638 C C . MET A 1 204 ? -7.438 -5.449 23.417 1.00 71.25 204 MET A C 1
ATOM 1640 O O . MET A 1 204 ? -7.432 -6.645 23.142 1.00 71.25 204 MET A O 1
ATOM 1644 N N . ASP A 1 205 ? -8.170 -4.943 24.407 1.00 79.00 205 ASP A N 1
ATOM 1645 C CA . ASP A 1 205 ? -9.171 -5.731 25.111 1.00 79.00 205 ASP A CA 1
ATOM 1646 C C . ASP A 1 205 ? -10.229 -6.245 24.118 1.00 79.00 205 ASP A C 1
ATOM 1648 O O . ASP A 1 205 ? -10.858 -5.457 23.402 1.00 79.00 205 ASP A O 1
ATOM 1652 N N . TYR A 1 206 ? -10.447 -7.562 24.103 1.00 79.62 206 TYR A N 1
ATOM 1653 C CA . TYR A 1 206 ? -11.412 -8.227 23.224 1.00 79.62 206 TYR A CA 1
ATOM 1654 C C . TYR A 1 206 ? -12.822 -7.632 23.356 1.00 79.62 206 TYR A C 1
ATOM 1656 O O . TYR A 1 206 ? -13.542 -7.536 22.361 1.00 79.62 206 TYR A O 1
ATOM 1664 N N . GLY A 1 207 ? -13.206 -7.161 24.550 1.00 83.12 207 GLY A N 1
ATOM 1665 C CA . GLY A 1 207 ? -14.491 -6.494 24.773 1.00 83.12 207 GLY A CA 1
ATOM 1666 C C . GLY A 1 207 ? -14.635 -5.176 24.003 1.00 83.12 207 GLY A C 1
ATOM 1667 O O . GLY A 1 207 ? -15.698 -4.892 23.442 1.00 83.12 207 GLY A O 1
ATOM 1668 N N . LYS A 1 208 ? -13.561 -4.381 23.904 1.00 85.62 208 LYS A N 1
ATOM 1669 C CA . LYS A 1 208 ? -13.548 -3.148 23.096 1.00 85.62 208 LYS A CA 1
ATOM 1670 C C . LYS A 1 208 ? -13.659 -3.445 21.604 1.00 85.62 208 LYS A C 1
ATOM 1672 O O . LYS A 1 208 ? -14.388 -2.738 20.909 1.00 85.62 208 LYS A O 1
ATOM 1677 N N . LEU A 1 209 ? -12.967 -4.480 21.129 1.00 89.31 209 LEU A N 1
ATOM 1678 C CA . LEU A 1 209 ? -12.998 -4.873 19.721 1.00 89.31 209 LEU A CA 1
ATOM 1679 C C . LEU A 1 209 ? -14.380 -5.413 19.314 1.00 89.31 209 LEU A C 1
ATOM 1681 O O . LEU A 1 209 ? -14.902 -5.026 18.273 1.00 89.31 209 LEU A O 1
ATOM 1685 N N . GLN A 1 210 ? -15.029 -6.207 20.171 1.00 89.38 210 GLN A N 1
ATOM 1686 C CA . GLN A 1 210 ? -16.406 -6.663 19.940 1.00 89.38 210 GLN A CA 1
ATOM 1687 C C . GLN A 1 210 ? -17.401 -5.501 19.882 1.00 89.38 210 GLN A C 1
ATOM 1689 O O . GLN A 1 210 ? -18.252 -5.455 18.996 1.00 89.38 210 GLN A O 1
ATOM 1694 N N . LYS A 1 211 ? -17.291 -4.529 20.798 1.00 91.06 211 LYS A N 1
ATOM 1695 C CA . LYS A 1 211 ? -18.146 -3.336 20.761 1.00 91.06 211 LYS A CA 1
ATOM 1696 C C . LYS A 1 211 ? -17.961 -2.555 19.458 1.00 91.06 211 LYS A C 1
ATOM 1698 O O . LYS A 1 211 ? -18.944 -2.128 18.860 1.00 91.06 211 LYS A O 1
ATOM 1703 N N . PHE A 1 212 ? -16.717 -2.411 19.008 1.00 93.62 212 PHE A N 1
ATOM 1704 C CA . PHE A 1 212 ? -16.406 -1.798 17.722 1.00 93.62 212 PHE A CA 1
ATOM 1705 C C . PHE A 1 212 ? -17.076 -2.530 16.549 1.00 93.62 212 PHE A C 1
ATOM 1707 O O . PHE A 1 212 ? -17.691 -1.872 15.713 1.00 93.62 212 PHE A O 1
ATOM 1714 N N . GLU A 1 213 ? -17.024 -3.865 16.498 1.00 93.00 213 GLU A N 1
ATOM 1715 C CA . GLU A 1 213 ? -17.699 -4.638 15.445 1.00 93.00 213 GLU A CA 1
ATOM 1716 C C . GLU A 1 213 ? -19.222 -4.448 15.470 1.00 93.00 213 GLU A C 1
ATOM 1718 O O . GLU A 1 213 ? -19.839 -4.289 14.414 1.00 93.00 213 GLU A O 1
ATOM 1723 N N . VAL A 1 214 ? -19.830 -4.410 16.662 1.00 93.12 214 VAL A N 1
ATOM 1724 C CA . VAL A 1 214 ? -21.268 -4.141 16.817 1.00 93.12 214 VAL A CA 1
ATOM 1725 C C . VAL A 1 214 ? -21.613 -2.765 16.253 1.00 93.12 214 VAL A C 1
ATOM 1727 O O . VAL A 1 214 ? -22.473 -2.674 15.375 1.00 93.12 214 VAL A O 1
ATOM 1730 N N . ASP A 1 215 ? -20.908 -1.717 16.684 1.00 93.25 215 ASP A N 1
ATOM 1731 C CA . ASP A 1 215 ? -21.136 -0.346 16.217 1.00 93.25 215 ASP A CA 1
ATOM 1732 C C . ASP A 1 215 ? -20.945 -0.243 14.688 1.00 93.25 215 ASP A C 1
ATOM 1734 O O . ASP A 1 215 ? -21.751 0.376 13.986 1.00 93.25 215 ASP A O 1
ATOM 1738 N N . LEU A 1 216 ? -19.909 -0.896 14.148 1.00 92.81 216 LEU A N 1
ATOM 1739 C CA . LEU A 1 216 ? -19.602 -0.900 12.717 1.00 92.81 216 LEU A CA 1
ATOM 1740 C C . LEU A 1 216 ? -20.672 -1.630 11.889 1.00 92.81 216 LEU A C 1
ATOM 1742 O O . LEU A 1 216 ? -21.037 -1.156 10.811 1.00 92.81 216 LEU A O 1
ATOM 1746 N N . SER A 1 217 ? -21.189 -2.756 12.391 1.00 89.62 217 SER A N 1
ATOM 1747 C CA . SER A 1 217 ? -22.214 -3.564 11.715 1.00 89.62 217 SER A CA 1
ATOM 1748 C C . SER A 1 217 ? -23.577 -2.867 11.639 1.00 89.62 217 SER A C 1
ATOM 1750 O O . SER A 1 217 ? -24.304 -3.038 10.660 1.00 89.62 217 SER A O 1
ATOM 1752 N N . GLN A 1 218 ? -23.908 -2.043 12.638 1.00 91.31 218 GLN A N 1
ATOM 1753 C CA . GLN A 1 218 ? -25.161 -1.284 12.693 1.00 91.31 218 GLN A CA 1
ATOM 1754 C C . GLN A 1 218 ? -25.157 -0.065 11.765 1.00 91.31 218 GLN A C 1
ATOM 1756 O O . GLN A 1 218 ? -26.213 0.395 11.328 1.00 91.31 218 GLN A O 1
ATOM 1761 N N . ALA A 1 219 ? -23.979 0.469 11.443 1.00 91.69 219 ALA A N 1
ATOM 1762 C CA . ALA A 1 219 ? -23.855 1.571 10.506 1.00 91.69 219 ALA A CA 1
ATOM 1763 C C . ALA A 1 219 ? -24.071 1.085 9.063 1.00 91.69 219 ALA A C 1
ATOM 1765 O O . ALA A 1 219 ? -23.397 0.171 8.588 1.00 91.69 219 ALA A O 1
ATOM 1766 N N . SER A 1 220 ? -24.977 1.730 8.328 1.00 84.75 220 SER A N 1
ATOM 1767 C CA . SER A 1 220 ? -25.213 1.469 6.899 1.00 84.75 220 SER A CA 1
ATOM 1768 C C . SER A 1 220 ? -24.436 2.425 5.990 1.00 84.75 220 SER A C 1
ATOM 1770 O O . SER A 1 220 ? -23.987 2.037 4.914 1.00 84.75 220 SER A O 1
ATOM 1772 N N . GLU A 1 221 ? -24.229 3.669 6.428 1.00 92.06 221 GLU A N 1
ATOM 1773 C CA . GLU A 1 221 ? -23.526 4.682 5.644 1.00 92.06 221 GLU A CA 1
ATOM 1774 C C . GLU A 1 221 ? -22.004 4.575 5.784 1.00 92.06 221 GLU A C 1
ATOM 1776 O O . GLU A 1 221 ? -21.453 4.593 6.889 1.00 92.06 221 GLU A O 1
ATOM 1781 N N . LEU A 1 222 ? -21.299 4.595 4.649 1.00 89.88 222 LEU A N 1
ATOM 1782 C CA . LEU A 1 222 ? -19.834 4.544 4.605 1.00 89.88 222 LEU A CA 1
ATOM 1783 C C . LEU A 1 222 ? -19.179 5.678 5.411 1.00 89.88 222 LEU A C 1
ATOM 1785 O O . LEU A 1 222 ? -18.162 5.474 6.071 1.00 89.88 222 LEU A O 1
ATOM 1789 N N . LYS A 1 223 ? -19.773 6.876 5.400 1.00 91.81 223 LYS A N 1
ATOM 1790 C CA . LYS A 1 223 ? -19.274 8.024 6.170 1.00 91.81 223 LYS A CA 1
ATOM 1791 C C . LYS A 1 223 ? -19.332 7.767 7.679 1.00 91.81 223 LYS A C 1
ATOM 1793 O O . LYS A 1 223 ? -18.399 8.132 8.393 1.00 91.81 223 LYS A O 1
ATOM 1798 N N . ILE A 1 224 ? -20.399 7.122 8.153 1.00 93.31 224 ILE A N 1
ATOM 1799 C CA . ILE A 1 224 ? -20.564 6.754 9.563 1.00 93.31 224 ILE A CA 1
ATOM 1800 C C . ILE A 1 224 ? -19.553 5.668 9.929 1.00 93.31 224 ILE A C 1
ATOM 1802 O O . ILE A 1 224 ? -18.838 5.826 10.916 1.00 93.31 224 ILE A O 1
ATOM 1806 N N . ARG A 1 225 ? -19.408 4.630 9.093 1.00 93.12 225 ARG A N 1
ATOM 1807 C CA . ARG A 1 225 ? -18.415 3.563 9.301 1.00 93.12 225 ARG A CA 1
ATOM 1808 C C . ARG A 1 225 ? -16.988 4.103 9.405 1.00 93.12 225 ARG A C 1
ATOM 1810 O O . ARG A 1 225 ? -16.289 3.786 10.361 1.00 93.12 225 ARG A O 1
ATOM 1817 N N . LYS A 1 226 ? -16.588 5.011 8.506 1.00 93.81 226 LYS A N 1
ATOM 1818 C CA . LYS A 1 226 ? -15.275 5.684 8.568 1.00 93.81 226 LYS A CA 1
ATOM 1819 C C . LYS A 1 226 ? -15.081 6.472 9.861 1.00 93.81 226 LYS A C 1
ATOM 1821 O O . LYS A 1 226 ? -13.987 6.487 10.411 1.00 93.81 226 LYS A O 1
ATOM 1826 N N . ASN A 1 227 ? -16.130 7.121 10.365 1.00 94.12 227 ASN A N 1
ATOM 1827 C CA . ASN A 1 227 ? -16.061 7.845 11.632 1.00 94.12 227 ASN A CA 1
ATOM 1828 C C . ASN A 1 227 ? -15.923 6.900 12.838 1.00 94.12 227 ASN A C 1
ATOM 1830 O O . ASN A 1 227 ? -15.201 7.223 13.776 1.00 94.12 227 ASN A O 1
ATOM 1834 N N . ILE A 1 228 ? -16.582 5.737 12.809 1.00 95.25 228 ILE A N 1
ATOM 1835 C CA . ILE A 1 228 ? -16.441 4.696 13.839 1.00 95.25 228 ILE A CA 1
ATOM 1836 C C . ILE A 1 228 ? -15.004 4.167 13.853 1.00 95.25 228 ILE A C 1
ATOM 1838 O O . ILE A 1 228 ? -14.370 4.180 14.905 1.00 95.25 228 ILE A O 1
ATOM 1842 N N . VAL A 1 229 ? -14.464 3.795 12.687 1.00 95.00 229 VAL A N 1
ATOM 1843 C CA . VAL A 1 229 ? -13.069 3.340 12.547 1.00 95.00 229 VAL A CA 1
ATOM 1844 C C . VAL A 1 229 ? -12.092 4.420 12.999 1.00 95.00 229 VAL A C 1
ATOM 1846 O O . VAL A 1 229 ? -11.200 4.141 13.792 1.00 95.00 229 VAL A O 1
ATOM 1849 N N . LYS A 1 230 ? -12.288 5.673 12.572 1.00 94.44 230 LYS A N 1
ATOM 1850 C CA . LYS A 1 230 ? -11.460 6.798 13.018 1.00 94.44 230 LYS A CA 1
ATOM 1851 C C . LYS A 1 230 ? -11.422 6.893 14.543 1.00 94.44 230 LYS A C 1
ATOM 1853 O O . LYS A 1 230 ? -10.336 6.895 15.103 1.00 94.44 230 LYS A O 1
ATOM 1858 N N . LYS A 1 231 ? -12.587 6.937 15.199 1.00 93.44 231 LYS A N 1
ATOM 1859 C CA . LYS A 1 231 ? -12.691 7.029 16.665 1.00 93.44 231 LYS A CA 1
ATOM 1860 C C . LYS A 1 231 ? -12.043 5.845 17.370 1.00 93.44 231 LYS A C 1
ATOM 1862 O O . LYS A 1 231 ? -11.393 6.015 18.393 1.00 93.44 231 LYS A O 1
ATOM 1867 N N . PHE A 1 232 ? -12.216 4.649 16.818 1.00 92.31 232 PHE A N 1
ATOM 1868 C CA . PHE A 1 232 ? -11.610 3.437 17.351 1.00 92.31 232 PHE A CA 1
ATOM 1869 C C . PHE A 1 232 ? -10.074 3.493 17.317 1.00 92.31 232 PHE A C 1
ATOM 1871 O O . PHE A 1 232 ? -9.420 3.066 18.266 1.00 92.31 232 PHE A O 1
ATOM 1878 N N . LEU A 1 233 ? -9.504 4.082 16.261 1.00 92.75 233 LEU A N 1
ATOM 1879 C CA . LEU A 1 233 ? -8.058 4.188 16.046 1.00 92.75 233 LEU A CA 1
ATOM 1880 C C . LEU A 1 233 ? -7.439 5.497 16.574 1.00 92.75 233 LEU A C 1
ATOM 1882 O O . LEU A 1 233 ? -6.235 5.704 16.426 1.00 92.75 233 LEU A O 1
ATOM 1886 N N . GLU A 1 234 ? -8.209 6.383 17.213 1.00 90.00 234 GLU A N 1
ATOM 1887 C CA . GLU A 1 234 ? -7.702 7.670 17.724 1.00 90.00 234 GLU A CA 1
ATOM 1888 C C . GLU A 1 234 ? -6.505 7.490 18.669 1.00 90.00 234 GLU A C 1
ATOM 1890 O O . GLU A 1 234 ? -5.546 8.252 18.591 1.00 90.00 234 GLU A O 1
ATOM 1895 N N . GLY A 1 235 ? -6.516 6.447 19.507 1.00 85.12 235 GLY A N 1
ATOM 1896 C CA . GLY A 1 235 ? -5.450 6.182 20.479 1.00 85.12 235 GLY A CA 1
ATOM 1897 C C . GLY A 1 235 ? -4.109 5.749 19.876 1.00 85.12 235 GLY A C 1
ATOM 1898 O O . GLY A 1 235 ? -3.093 5.834 20.559 1.00 85.12 235 GLY A O 1
ATOM 1899 N N . ILE A 1 236 ? -4.096 5.301 18.618 1.00 86.50 236 ILE A N 1
ATOM 1900 C CA . ILE A 1 236 ? -2.872 4.904 17.907 1.00 86.50 236 ILE A CA 1
ATOM 1901 C C . ILE A 1 236 ? -2.499 5.874 16.791 1.00 86.50 236 ILE A C 1
ATOM 1903 O O . ILE A 1 236 ? -1.444 5.713 16.190 1.00 86.50 236 ILE A O 1
ATOM 1907 N N . THR A 1 237 ? -3.359 6.843 16.480 1.00 90.19 237 THR A N 1
ATOM 1908 C CA . THR A 1 237 ? -3.140 7.764 15.367 1.00 90.19 237 THR A CA 1
ATOM 1909 C C . THR A 1 237 ? -1.990 8.710 15.702 1.00 90.19 237 THR A C 1
ATOM 1911 O O . THR A 1 237 ? -2.000 9.369 16.742 1.00 90.19 237 THR A O 1
ATOM 1914 N N . GLY A 1 238 ? -1.007 8.793 14.807 1.00 84.25 238 GLY A N 1
ATOM 1915 C CA . GLY A 1 238 ? 0.148 9.663 14.974 1.00 84.25 238 GLY A CA 1
ATOM 1916 C C . GLY A 1 238 ? -0.228 11.143 15.045 1.00 84.25 238 GLY A C 1
ATOM 1917 O O . GLY A 1 238 ? -1.213 11.601 14.466 1.00 84.25 238 GLY A O 1
ATOM 1918 N N . VAL A 1 239 ? 0.594 11.929 15.731 1.00 82.94 239 VAL A N 1
ATOM 1919 C CA . VAL A 1 239 ? 0.507 13.398 15.741 1.00 82.94 239 VAL A CA 1
ATOM 1920 C C . VAL A 1 239 ? 1.797 13.978 15.182 1.00 82.94 239 VAL A C 1
ATOM 1922 O O . VAL A 1 239 ? 2.867 13.391 15.366 1.00 82.94 239 VAL A O 1
ATOM 1925 N N . SER A 1 240 ? 1.723 15.112 14.483 1.00 75.56 240 SER A N 1
ATOM 1926 C CA . SER A 1 240 ? 2.924 15.701 13.883 1.00 75.56 240 SER A CA 1
ATOM 1927 C C . SER A 1 240 ? 3.876 16.223 14.965 1.00 75.56 240 SER A C 1
ATOM 1929 O O . SER A 1 240 ? 3.449 16.571 16.069 1.00 75.56 240 SER A O 1
ATOM 1931 N N . LYS A 1 241 ? 5.178 16.327 14.656 1.00 67.69 241 LYS A N 1
ATOM 1932 C CA . LYS A 1 241 ? 6.197 16.813 15.611 1.00 67.69 241 LYS A CA 1
ATOM 1933 C C . LYS A 1 241 ? 5.831 18.175 16.228 1.00 67.69 241 LYS A C 1
ATOM 1935 O O . LYS A 1 241 ? 6.054 18.394 17.415 1.00 67.69 241 LYS A O 1
ATOM 1940 N N . GLY A 1 242 ? 5.211 19.068 15.450 1.00 59.97 242 GLY A N 1
ATOM 1941 C CA . GLY A 1 242 ? 4.747 20.384 15.914 1.00 59.97 242 GLY A CA 1
ATOM 1942 C C . GLY A 1 242 ? 3.537 20.349 16.862 1.00 59.97 242 GLY A C 1
ATOM 1943 O O . GLY A 1 242 ? 3.198 21.366 17.467 1.00 59.97 242 GLY A O 1
ATOM 1944 N N . GLU A 1 243 ? 2.879 19.200 17.007 1.00 63.06 243 GLU A N 1
ATOM 1945 C CA . GLU A 1 243 ? 1.744 18.988 17.912 1.00 63.06 243 GLU A CA 1
ATOM 1946 C C . GLU A 1 243 ? 2.128 18.255 19.191 1.00 63.06 243 GLU A C 1
ATOM 1948 O O . GLU A 1 243 ? 1.400 18.356 20.173 1.00 63.06 243 GLU A O 1
ATOM 1953 N N . TRP A 1 244 ? 3.295 17.605 19.232 1.00 58.47 244 TRP A N 1
ATOM 1954 C CA . TRP A 1 244 ? 3.790 16.911 20.430 1.00 58.47 244 TRP A CA 1
ATOM 1955 C C . TRP A 1 244 ? 3.909 17.842 21.641 1.00 58.47 244 TRP A C 1
ATOM 1957 O O . TRP A 1 244 ? 3.738 17.415 22.779 1.00 58.47 244 TRP A O 1
ATOM 1967 N N . PHE A 1 245 ? 4.172 19.127 21.391 1.00 53.81 245 PHE A N 1
ATOM 1968 C CA . PHE A 1 245 ? 4.340 20.156 22.419 1.00 53.81 245 PHE A CA 1
ATOM 1969 C C . PHE A 1 245 ? 3.108 21.050 22.600 1.00 53.81 245 PHE A C 1
ATOM 1971 O O . PHE A 1 245 ? 3.104 21.927 23.467 1.00 53.81 245 PHE A O 1
ATOM 1978 N N . LYS A 1 246 ? 2.052 20.850 21.802 1.00 55.69 246 LYS A N 1
ATOM 1979 C CA . LYS A 1 246 ? 0.783 21.546 22.010 1.00 55.69 246 LYS A CA 1
ATOM 1980 C C . LYS A 1 246 ? 0.017 20.784 23.079 1.00 55.69 246 LYS A C 1
ATOM 1982 O O . LYS A 1 246 ? -0.467 19.682 22.853 1.00 55.69 246 LYS A O 1
ATOM 1987 N N . ILE A 1 247 ? -0.099 21.383 24.261 1.00 45.94 247 ILE A N 1
ATOM 1988 C CA . ILE A 1 247 ? -1.023 20.896 25.283 1.00 45.94 247 ILE A CA 1
ATOM 1989 C C . ILE A 1 247 ? -2.423 20.997 24.673 1.00 45.94 247 ILE A C 1
ATOM 1991 O O . ILE A 1 247 ? -2.945 22.099 24.500 1.00 45.94 247 ILE A O 1
ATOM 1995 N N . ASN A 1 248 ? -3.019 19.860 24.313 1.00 43.44 248 ASN A N 1
ATOM 1996 C CA . ASN A 1 248 ? -4.427 19.806 23.947 1.00 43.44 248 ASN A CA 1
ATOM 1997 C C . ASN A 1 248 ? -5.233 20.159 25.198 1.00 43.44 248 ASN A C 1
ATOM 1999 O O . ASN A 1 248 ? -5.468 19.319 26.065 1.00 43.44 248 ASN A O 1
ATOM 2003 N N . ILE A 1 249 ? -5.637 21.424 25.310 1.00 39.69 249 ILE A N 1
ATOM 2004 C CA . ILE A 1 249 ? -6.613 21.877 26.303 1.00 39.69 249 ILE A CA 1
ATOM 2005 C C . ILE A 1 249 ? -7.991 21.395 25.827 1.00 39.69 249 ILE A C 1
ATOM 2007 O O . ILE A 1 249 ? -8.849 22.170 25.419 1.00 39.69 249 ILE A O 1
ATOM 2011 N N . THR A 1 250 ? -8.202 20.081 25.820 1.00 40.16 250 THR A N 1
ATOM 2012 C CA . THR A 1 250 ? -9.537 19.480 25.783 1.00 40.16 250 THR A CA 1
ATOM 2013 C C . THR A 1 250 ? -10.026 19.388 27.219 1.00 40.16 250 THR A C 1
ATOM 2015 O O . THR A 1 250 ? -9.933 18.354 27.872 1.00 40.16 250 THR A O 1
ATOM 2018 N N . GLY A 1 251 ? -10.478 20.529 27.726 1.00 33.47 251 GLY A N 1
ATOM 2019 C CA . GLY A 1 251 ? -11.067 20.682 29.046 1.00 33.47 251 GLY A CA 1
ATOM 2020 C C . GLY A 1 251 ? -11.393 22.148 29.274 1.00 33.47 251 GLY A C 1
ATOM 2021 O O . GLY A 1 251 ? -10.499 22.991 29.289 1.00 33.47 251 GLY A O 1
ATOM 2022 N N . GLU A 1 252 ? -12.678 22.466 29.397 1.00 38.12 252 GLU A N 1
ATOM 2023 C CA . GLU A 1 252 ? -13.143 23.785 29.812 1.00 38.12 252 GLU A CA 1
ATOM 2024 C C . GLU A 1 252 ? -12.392 24.238 31.078 1.00 38.12 252 GLU A C 1
ATOM 2026 O O . GLU A 1 252 ? -12.475 23.569 32.104 1.00 38.12 252 GLU A O 1
ATOM 2031 N N . GLN A 1 253 ? -11.668 25.363 31.026 1.00 32.69 253 GLN A N 1
ATOM 2032 C CA . GLN A 1 253 ? -11.849 26.524 31.914 1.00 32.69 253 GLN A CA 1
ATOM 2033 C C . GLN A 1 253 ? -10.683 27.534 31.879 1.00 32.69 253 GLN A C 1
ATOM 2035 O O . GLN A 1 253 ? -9.515 27.231 31.660 1.00 32.69 253 GLN A O 1
ATOM 2040 N N . LYS A 1 254 ? -11.104 28.781 32.113 1.00 34.16 254 LYS A N 1
ATOM 2041 C CA . LYS A 1 254 ? -10.406 30.054 32.335 1.00 34.16 254 LYS A CA 1
ATOM 2042 C C . LYS A 1 254 ? -8.947 29.996 32.831 1.00 34.16 254 LYS A C 1
ATOM 2044 O O . LYS A 1 254 ? -8.647 29.425 33.869 1.00 34.16 254 LYS A O 1
ATOM 2049 N N . SER A 1 255 ? -8.110 30.789 32.152 1.00 40.34 255 SER A N 1
ATOM 2050 C CA . SER A 1 255 ? -7.018 31.631 32.679 1.00 40.34 255 SER A CA 1
ATOM 2051 C C . SER A 1 255 ? -6.472 31.305 34.078 1.00 40.34 255 SER A C 1
ATOM 2053 O O . SER A 1 255 ? -7.056 31.726 35.074 1.00 40.34 255 SER A O 1
ATOM 2055 N N . THR A 1 256 ? -5.239 30.796 34.158 1.00 30.66 256 THR A N 1
ATOM 2056 C CA . THR A 1 256 ? -4.137 31.486 34.866 1.00 30.66 256 THR A CA 1
ATOM 2057 C C . THR A 1 256 ? -2.783 30.858 34.526 1.00 30.66 256 THR A C 1
ATOM 2059 O O . THR A 1 256 ? -2.628 29.642 34.515 1.00 30.66 256 THR A O 1
ATOM 2062 N N . LYS A 1 257 ? -1.782 31.708 34.263 1.00 40.91 257 LYS A N 1
ATOM 2063 C CA . LYS A 1 257 ? -0.368 31.334 34.099 1.00 40.91 257 LYS A CA 1
ATOM 2064 C C . LYS A 1 257 ? 0.120 30.499 35.289 1.00 40.91 257 LYS A C 1
ATOM 2066 O O . LYS A 1 257 ? 0.101 31.011 36.406 1.00 40.91 257 LYS A O 1
ATOM 2071 N N . ARG A 1 258 ? 0.680 29.308 35.047 1.00 32.84 258 ARG A N 1
ATOM 2072 C CA . ARG A 1 258 ? 1.689 28.694 35.928 1.00 32.84 258 ARG A CA 1
ATOM 2073 C C . ARG A 1 258 ? 2.723 27.920 35.115 1.00 32.84 258 ARG A C 1
ATOM 2075 O O . ARG A 1 258 ? 2.412 26.917 34.486 1.00 32.84 258 ARG A O 1
ATOM 2082 N N . THR A 1 259 ? 3.956 28.406 35.166 1.00 37.06 259 THR A N 1
ATOM 2083 C CA . THR A 1 259 ? 5.165 27.673 34.791 1.00 37.06 259 THR A CA 1
ATOM 2084 C C . THR A 1 259 ? 5.364 26.551 35.808 1.00 37.06 259 THR A C 1
ATOM 2086 O O . THR A 1 259 ? 5.469 26.830 37.002 1.00 37.06 259 THR A O 1
ATOM 2089 N N . LEU A 1 260 ? 5.406 25.297 35.363 1.00 35.69 260 LEU A N 1
ATOM 2090 C CA . LEU A 1 260 ? 5.826 24.166 36.190 1.00 35.69 260 LEU A CA 1
ATOM 2091 C C . LEU A 1 260 ? 7.060 23.539 35.543 1.00 35.69 260 LEU A C 1
ATOM 2093 O O . LEU A 1 260 ? 6.997 23.021 34.432 1.00 35.69 260 LEU A O 1
ATOM 2097 N N . ALA A 1 261 ? 8.188 23.636 36.246 1.00 40.25 261 ALA A N 1
ATOM 2098 C CA . ALA A 1 261 ? 9.412 22.923 35.924 1.00 40.25 261 ALA A CA 1
ATOM 2099 C C . ALA A 1 261 ? 9.188 21.429 36.205 1.00 40.25 261 ALA A C 1
ATOM 2101 O O . ALA A 1 261 ? 9.125 21.012 37.360 1.00 40.25 261 ALA A O 1
ATOM 2102 N N . GLY A 1 262 ? 9.004 20.639 35.148 1.00 31.66 262 GLY A N 1
ATOM 2103 C CA . GLY A 1 262 ? 8.934 19.184 35.229 1.00 31.66 262 GLY A CA 1
ATOM 2104 C C . GLY A 1 262 ? 10.274 18.574 34.840 1.00 31.66 262 GLY A C 1
ATOM 2105 O O . GLY A 1 262 ? 10.732 18.770 33.716 1.00 31.66 262 GLY A O 1
ATOM 2106 N N . ASN A 1 263 ? 10.896 17.830 35.755 1.00 31.89 263 ASN A N 1
ATOM 2107 C CA . ASN A 1 263 ? 12.033 16.972 35.431 1.00 31.89 263 ASN A CA 1
ATOM 2108 C C . ASN A 1 263 ? 11.575 15.895 34.442 1.00 31.89 263 ASN A C 1
ATOM 2110 O O . ASN A 1 263 ? 10.722 15.066 34.757 1.00 31.89 263 ASN A O 1
ATOM 2114 N N . TYR A 1 264 ? 12.141 15.936 33.241 1.00 39.59 264 TYR A N 1
ATOM 2115 C CA . TYR A 1 264 ? 11.838 15.009 32.163 1.00 39.59 264 TYR A CA 1
ATOM 2116 C C . TYR A 1 264 ? 12.603 13.695 32.343 1.00 39.59 264 TYR A C 1
ATOM 2118 O O . TYR A 1 264 ? 13.823 13.694 32.502 1.00 39.59 264 TYR A O 1
ATOM 2126 N N . ILE A 1 265 ? 11.887 12.573 32.255 1.00 32.72 265 ILE A N 1
ATOM 2127 C CA . ILE A 1 265 ? 12.474 11.251 32.034 1.00 32.72 265 ILE A CA 1
ATOM 2128 C C . ILE A 1 265 ? 12.166 10.884 30.586 1.00 32.72 265 ILE A C 1
ATOM 2130 O O . ILE A 1 265 ? 11.003 10.755 30.206 1.00 32.72 265 ILE A O 1
ATOM 2134 N N . LYS A 1 266 ? 13.224 10.735 29.782 1.00 36.00 266 LYS A N 1
ATOM 2135 C CA . LYS A 1 266 ? 13.143 10.299 28.385 1.00 36.00 266 LYS A CA 1
ATOM 2136 C C . LYS A 1 266 ? 12.372 8.97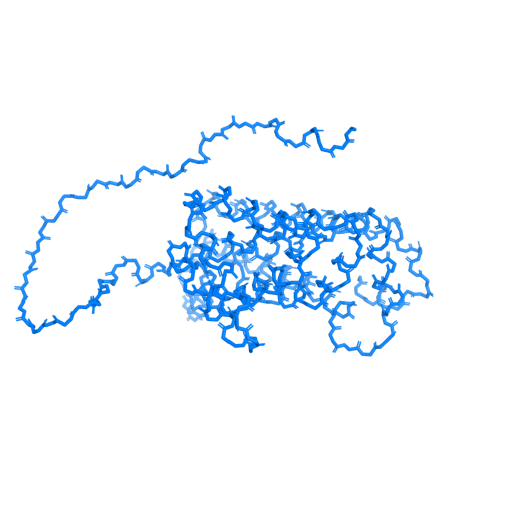2 28.316 1.00 36.00 266 LYS A C 1
ATOM 2138 O O . LYS A 1 266 ? 12.774 8.032 29.007 1.00 36.00 266 LYS A O 1
ATOM 2143 N N . PRO A 1 267 ? 11.299 8.863 27.512 1.00 33.03 267 PRO A N 1
ATOM 2144 C CA . PRO A 1 267 ? 10.641 7.588 27.297 1.00 33.03 267 PRO A CA 1
ATOM 2145 C C . PRO A 1 267 ? 11.663 6.633 26.681 1.00 33.03 267 PRO A C 1
ATOM 2147 O O . PRO A 1 267 ? 12.361 6.979 25.722 1.00 33.03 267 PRO A O 1
ATOM 2150 N N . LYS A 1 268 ? 11.802 5.452 27.288 1.00 33.47 268 LYS A N 1
ATOM 2151 C CA . LYS A 1 268 ? 12.586 4.369 26.701 1.00 33.47 268 LYS A CA 1
ATOM 2152 C C . LYS A 1 268 ? 11.952 4.033 25.356 1.00 33.47 268 LYS A C 1
ATOM 2154 O O . LYS A 1 268 ? 10.745 3.822 25.272 1.00 33.47 268 LYS A O 1
ATOM 2159 N N . ILE A 1 269 ? 12.798 4.072 24.336 1.00 38.16 269 ILE A N 1
ATOM 2160 C CA . ILE A 1 269 ? 12.526 3.702 22.951 1.00 38.16 269 ILE A CA 1
ATOM 2161 C C . ILE A 1 269 ? 11.762 2.372 22.954 1.00 38.16 269 ILE A C 1
ATOM 2163 O O . ILE A 1 269 ? 12.148 1.433 23.651 1.00 38.16 269 ILE A O 1
ATOM 2167 N N . GLY A 1 270 ? 10.618 2.351 22.270 1.00 31.03 270 GLY A N 1
ATOM 2168 C CA . GLY A 1 270 ? 9.729 1.198 22.219 1.00 31.03 270 GLY A CA 1
ATOM 2169 C C . GLY A 1 270 ? 10.385 0.001 21.533 1.00 31.03 270 GLY A C 1
ATOM 2170 O O . GLY A 1 270 ? 11.146 0.160 20.588 1.00 31.03 270 GLY A O 1
ATOM 2171 N N . VAL A 1 271 ? 10.057 -1.170 22.073 1.00 35.09 271 VAL A N 1
ATOM 2172 C CA . VAL A 1 271 ? 10.293 -2.574 21.686 1.00 35.09 271 VAL A CA 1
ATOM 2173 C C . VAL A 1 271 ? 10.488 -2.857 20.179 1.00 35.09 271 VAL A C 1
ATOM 2175 O O . VAL A 1 271 ? 9.687 -3.564 19.588 1.00 35.09 271 VAL A O 1
ATOM 2178 N N . LEU A 1 272 ? 11.561 -2.356 19.563 1.00 40.59 272 LEU A N 1
ATOM 2179 C CA . LEU A 1 272 ? 12.159 -2.885 18.324 1.00 40.59 272 LEU A CA 1
ATOM 2180 C C . LEU A 1 272 ? 13.699 -2.717 18.309 1.00 40.59 272 LEU A C 1
ATOM 2182 O O . LEU A 1 272 ? 14.301 -2.579 17.254 1.00 40.59 272 LEU A O 1
ATOM 2186 N N . ASP A 1 273 ? 14.337 -2.806 19.483 1.00 34.47 273 ASP A N 1
ATOM 2187 C CA . ASP A 1 273 ? 15.730 -3.287 19.622 1.00 34.47 273 ASP A CA 1
ATOM 2188 C C . ASP A 1 273 ? 15.724 -4.813 19.865 1.00 34.47 273 ASP A C 1
ATOM 2190 O O . ASP A 1 273 ? 16.424 -5.342 20.729 1.00 34.47 273 ASP A O 1
ATOM 2194 N N . VAL A 1 274 ? 14.862 -5.542 19.150 1.00 37.31 274 VAL A N 1
ATOM 2195 C CA . VAL A 1 274 ? 14.944 -7.004 19.101 1.00 37.31 274 VAL A CA 1
ATOM 2196 C C . VAL A 1 274 ? 15.600 -7.356 17.776 1.00 37.31 274 VAL A C 1
ATOM 2198 O O . VAL A 1 274 ? 14.942 -7.426 16.741 1.00 37.31 274 VAL A O 1
ATOM 2201 N N . ASP A 1 275 ? 16.918 -7.533 17.826 1.00 38.34 275 ASP A N 1
ATOM 2202 C CA . ASP A 1 275 ? 17.667 -8.288 16.829 1.00 38.34 275 ASP A CA 1
ATOM 2203 C C . ASP A 1 275 ? 17.127 -9.728 16.817 1.00 38.34 275 ASP A C 1
ATOM 2205 O O . ASP A 1 275 ? 17.579 -10.576 17.584 1.00 38.34 275 ASP A O 1
ATOM 2209 N N . ASP A 1 276 ? 16.137 -10.013 15.972 1.00 31.95 276 ASP A N 1
ATOM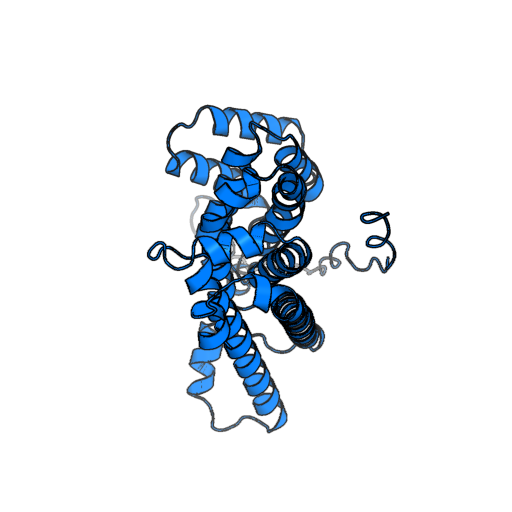 2210 C CA . ASP A 1 276 ? 15.787 -11.387 15.610 1.00 31.95 276 ASP A CA 1
ATOM 2211 C C . ASP A 1 276 ? 15.714 -11.514 14.077 1.00 31.95 276 ASP A C 1
ATOM 2213 O O . ASP A 1 276 ? 14.725 -11.106 13.460 1.00 31.95 276 ASP A O 1
ATOM 2217 N N . PRO A 1 277 ? 16.766 -12.041 13.420 1.00 35.69 277 PRO A N 1
ATOM 2218 C CA . PRO A 1 277 ? 16.811 -12.201 11.970 1.00 35.69 277 PRO A CA 1
ATOM 2219 C C . PRO A 1 277 ? 16.000 -13.401 11.450 1.00 35.69 277 PRO A C 1
ATOM 2221 O O . PRO A 1 277 ? 16.100 -13.720 10.266 1.00 35.69 277 PRO A O 1
ATOM 2224 N N . THR A 1 278 ? 15.220 -14.095 12.283 1.00 35.38 278 THR A N 1
ATOM 2225 C CA . THR A 1 278 ? 14.767 -15.461 11.957 1.00 35.38 278 THR A CA 1
ATOM 2226 C C . THR A 1 278 ? 13.293 -15.601 11.550 1.00 35.38 278 THR A C 1
ATOM 2228 O O . THR A 1 278 ? 12.855 -16.692 11.207 1.00 35.38 278 THR A O 1
ATOM 2231 N N . GLY A 1 279 ? 12.515 -14.518 11.497 1.00 34.66 279 GLY A N 1
ATOM 2232 C CA . GLY A 1 279 ? 11.058 -14.600 11.286 1.00 34.66 279 GLY A CA 1
ATOM 2233 C C . GLY A 1 279 ? 10.545 -14.693 9.839 1.00 34.66 279 GLY A C 1
ATOM 2234 O O . GLY A 1 279 ? 9.334 -14.675 9.642 1.00 34.66 279 GLY A O 1
ATOM 2235 N N . LEU A 1 280 ? 11.415 -14.746 8.824 1.00 36.53 280 LEU A N 1
ATOM 2236 C CA . LEU A 1 280 ? 11.020 -14.648 7.403 1.00 36.53 280 LEU A CA 1
ATOM 2237 C C . LEU A 1 280 ? 11.233 -15.927 6.577 1.00 36.53 280 LEU A C 1
ATOM 2239 O O . LEU A 1 280 ? 11.027 -15.895 5.366 1.00 36.53 280 LEU A O 1
ATOM 2243 N N . VAL A 1 281 ? 11.637 -17.038 7.201 1.00 36.19 281 VAL A N 1
ATOM 2244 C CA . VAL A 1 281 ? 11.949 -18.286 6.476 1.00 36.19 281 VAL A CA 1
ATOM 2245 C C . VAL A 1 281 ? 10.801 -19.305 6.508 1.00 36.19 281 VAL A C 1
ATOM 2247 O O . VAL A 1 281 ? 10.630 -20.033 5.541 1.00 36.19 281 VAL A O 1
ATOM 2250 N N . ASP A 1 282 ? 9.913 -19.276 7.502 1.00 35.09 282 ASP A N 1
ATOM 2251 C CA . ASP A 1 282 ? 8.944 -20.373 7.695 1.00 35.09 282 ASP A CA 1
ATOM 2252 C C . ASP A 1 282 ? 7.548 -20.126 7.090 1.00 35.09 282 ASP A C 1
ATOM 2254 O O . ASP A 1 282 ? 6.570 -20.743 7.505 1.00 35.09 282 ASP A O 1
ATOM 2258 N N . LEU A 1 283 ? 7.418 -19.217 6.114 1.00 37.03 283 LEU A N 1
ATOM 2259 C CA . LEU A 1 283 ? 6.137 -18.970 5.424 1.00 37.03 283 LEU A CA 1
ATOM 2260 C C . LEU A 1 283 ? 6.083 -19.494 3.981 1.00 37.03 283 LEU A C 1
ATOM 2262 O O . LEU A 1 283 ? 5.057 -19.326 3.324 1.00 37.03 283 LEU A O 1
ATOM 2266 N N . PHE A 1 284 ? 7.160 -20.115 3.490 1.00 42.41 284 PHE A N 1
ATOM 2267 C CA . PHE A 1 284 ? 7.257 -20.589 2.103 1.00 42.41 284 PHE A CA 1
ATOM 2268 C C . PHE A 1 284 ? 7.891 -21.981 1.939 1.00 42.41 284 PHE A C 1
ATOM 2270 O O . PHE A 1 284 ? 8.368 -22.289 0.846 1.00 42.41 284 PHE A O 1
ATOM 2277 N N . ASP A 1 285 ? 7.825 -22.822 2.975 1.00 36.78 285 ASP A N 1
ATOM 2278 C CA . ASP A 1 285 ? 7.995 -24.280 2.854 1.00 36.78 285 ASP A CA 1
ATOM 2279 C C . ASP A 1 285 ? 6.640 -25.003 2.947 1.00 36.78 285 ASP A C 1
ATOM 2281 O O . ASP A 1 285 ? 5.837 -24.665 3.850 1.00 36.78 285 ASP A O 1
#

Secondary structure (DSSP, 8-state):
-HHHHHT-S-GGGGGTHHHHHHHHHHHHHHHHHHHHHHTT-----HHHHHHHTT-TTS--HHHHHHHHHHHHHHHHHHHHHHHHHHHHSSS-GGGHHHHHHHHHSHHHHHHHHHHHHHHHHSS-HHHHHHHHHHHHHHHHHHHHSHHHHHHIIIIIHHHHHHHHH-GGGGGGHHHHHHHHHHHHHHHGGG-SHHHHHHHHHTT--HHHHHHHHHHHHH--SHHHHHHHHHHHHGGG----TTTTTS----S--------------PPP--S-----TTTTSTT--

Solvent-accessible surface area (backbone atoms only — not comparable to full-atom values): 16717 Å² t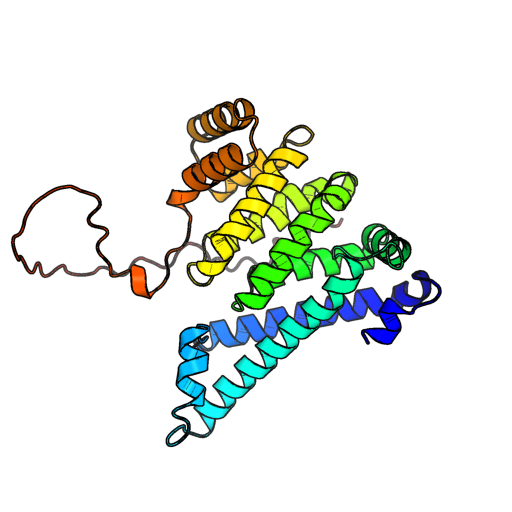otal; per-residue (Å²): 108,62,70,60,66,76,64,47,93,52,63,73,76,41,66,75,51,49,30,54,50,37,40,50,52,36,55,50,52,54,47,54,55,48,51,40,60,72,71,63,52,84,77,61,51,77,68,54,51,61,54,51,74,74,62,76,83,79,72,54,77,65,62,48,50,52,53,49,52,52,50,53,51,50,52,52,51,40,53,52,51,62,55,47,41,77,51,53,45,98,66,76,78,84,34,50,66,47,40,52,47,42,70,69,38,59,72,36,29,53,34,47,54,52,33,48,36,52,42,33,56,41,98,40,60,68,40,17,41,54,39,39,54,41,49,55,62,43,41,69,66,42,59,72,36,71,90,38,38,59,49,49,26,43,56,48,44,49,33,43,51,51,29,36,36,36,21,87,31,55,88,32,34,71,53,37,47,47,37,53,41,52,52,41,67,70,42,42,87,82,39,65,48,40,57,52,42,50,41,64,76,63,72,48,59,67,68,59,54,52,50,48,51,54,58,48,69,72,43,86,48,69,72,55,35,42,50,50,51,47,63,71,42,53,90,56,47,31,62,37,81,86,46,75,78,51,80,79,77,86,61,98,76,82,90,76,94,75,93,75,93,73,89,81,75,81,78,76,80,74,97,70,88,69,92,67,93,73,86,82,66,83,84,80,121

Nearest PDB structures (foldseek):
  3ea5-assembly2_D  TM=4.390E-01  e=2.016E+00  Saccharomyces cerevisiae
  7vvz-assembly1_L  TM=4.015E-01  e=3.530E+00  Saccharomyces cerevisiae
  2bku-assembly1_B  TM=3.681E-01  e=2.726E+00  Saccharomyces cerevisiae
  7pnv-assembly1_V  TM=2.471E-01  e=8.725E+00  Mus musculus

Foldseek 3Di:
DLCCLLVPPALVVCLVPQLVVLQVLLVVLLVLLVVCVVVVQPLDQPVRLVVCVVVVDDDDPVNVVSNVSSVVSLVSLVVVLVSCCVQQHPDDPSNVNNNVVQCVNCSNNVSVLSSLLCQLQGLHLVSVQSSLVSLLRCVVVQLVDPVNLLVLLARVLVSLLNSQLAQSNVVNNLSSLLSNLSSCVVNVVPDCSNVVNCCVPVVDDPVLSVVLVVLLVPDPDSVSNSVSSCVSCVVRGYHHPVCVPPDPPPDDDDDDDDDDDDDDDDPDDDPPVDPDPPDPPPPPD

Mean predicted aligned error: 10.98 Å